Protein AF-A0A5J4NIY8-F1 (afdb_monomer)

Nearest PDB structures (foldseek):
  8v06-assembly1_B  TM=9.429E-01  e=5.588E-31  Mus musculus
  8v06-assembly1_A  TM=9.245E-01  e=1.988E-31  Mus musculus
  8q1x-assembly1_A  TM=9.344E-01  e=2.003E-30  Homo sapiens
  8v06-assembly2_C  TM=9.277E-01  e=9.657E-31  Mus musculus
  8q1k-assembly1_B  TM=9.007E-01  e=4.657E-31  Homo sapiens

Secondary structure (DSSP, 8-state):
-HHHHHHTHHHHHHHHHHHHHHTTS--EEEEESS----HHHHHHHHTT-EEEEE-HHHHHSS------EEEETTTEEEEES--SSGGGGTSSB--EEEE-S-HHHHHHHHHHHHHHHHHTT---SS---GGG--S-SSSS-EEEEETTEEEEE--EES-GGG--TTPEEHHHHHHHHHHH-SSEEEEEESB--SEE--SSTTSPPEE--HHHHHHHHHHHTT--EEEEEEE-STT--TTHHHHHHHHHTTTTSTT-EEEEEEE-----SHHHHHSTT-SSB---EEEESS-EEE-S--B-

Foldseek 3Di:
DVLLCVQLVVLVVVLVVLLQCLLPDEAEEQAKADDDDDPSVVSSVVSNYHYQYAHCCVAPVDDIDLFDKDADPLAKMKGWQQDNHSSSVRFAAIDIDIGGRHNVVRQLVVLLVVLSNVCSVNQDPPADPPSSADQDEPVRFDFDQDVNRGDTDGDADDDPSSHHHNHHHPLCVLLVQLVPFQAEKEWEAAAEDQWDDDPDPVDDIGGHCSNVVSQLCSFAVRLYEYEYEYEDDPPHDPCRVVSLVVSQVCAPRPNGHYYYDYDWQDDDDPSSVPDPPGRIHHWTWMDGPPDIDGDSDDHD

Structure (mmCIF, N/CA/C/O backbone):
data_AF-A0A5J4NIY8-F1
#
_entry.id   AF-A0A5J4NIY8-F1
#
loop_
_atom_site.group_PDB
_atom_site.id
_atom_site.type_symbol
_atom_site.labe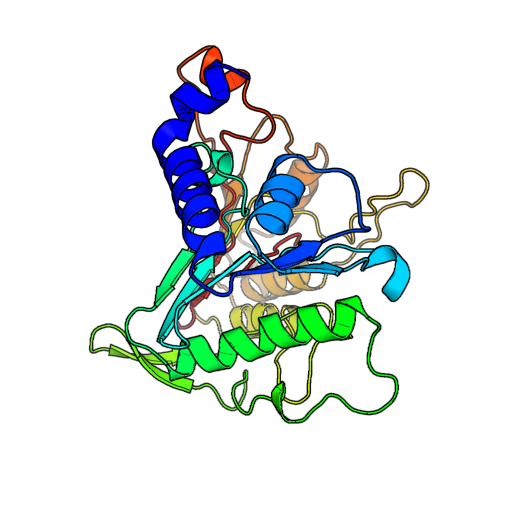l_atom_id
_atom_site.label_alt_id
_atom_site.label_comp_id
_atom_site.label_asym_id
_atom_site.label_entity_id
_atom_site.label_seq_id
_atom_site.pdbx_PDB_ins_code
_atom_site.Cartn_x
_atom_site.Cartn_y
_atom_site.Cartn_z
_atom_site.occupancy
_atom_site.B_iso_or_equiv
_atom_site.auth_seq_id
_atom_site.auth_comp_id
_atom_site.auth_asym_id
_atom_site.auth_atom_id
_atom_site.pdbx_PDB_model_num
ATOM 1 N N . THR A 1 1 ? 26.605 -11.470 -0.994 1.00 56.19 1 THR A N 1
ATOM 2 C CA . THR A 1 1 ? 26.647 -11.903 -2.410 1.00 56.19 1 THR A CA 1
ATOM 3 C C . THR A 1 1 ? 26.459 -13.401 -2.603 1.00 56.19 1 THR A C 1
ATOM 5 O O . THR A 1 1 ? 25.540 -13.716 -3.336 1.00 56.19 1 THR A O 1
ATOM 8 N N . SER A 1 2 ? 27.196 -14.341 -1.978 1.00 58.12 2 SER A N 1
ATOM 9 C CA . SER A 1 2 ? 26.855 -15.784 -2.134 1.00 58.12 2 SER A CA 1
ATOM 10 C C . SER A 1 2 ? 25.752 -16.279 -1.180 1.00 58.12 2 SER A C 1
ATOM 12 O O . SER A 1 2 ? 24.901 -17.066 -1.581 1.00 58.12 2 SER A O 1
ATOM 14 N N . TYR A 1 3 ? 25.714 -15.777 0.059 1.00 58.38 3 TYR A N 1
ATOM 15 C CA . TYR A 1 3 ? 24.729 -16.203 1.064 1.00 58.38 3 TYR A CA 1
ATOM 16 C C . TYR A 1 3 ? 23.306 -15.710 0.787 1.00 58.38 3 TYR A C 1
ATOM 18 O O . TYR A 1 3 ? 22.357 -16.459 1.000 1.00 58.38 3 TYR A O 1
ATOM 26 N N . ASP A 1 4 ? 23.156 -14.484 0.271 1.00 59.16 4 ASP A N 1
ATOM 27 C CA . ASP A 1 4 ? 21.843 -13.931 -0.086 1.00 59.16 4 ASP A CA 1
ATOM 28 C C . ASP A 1 4 ? 21.156 -14.811 -1.142 1.00 59.16 4 ASP A C 1
ATOM 30 O O . ASP A 1 4 ? 19.978 -15.137 -1.006 1.00 59.16 4 ASP A O 1
ATOM 34 N N . ILE A 1 5 ? 21.923 -15.252 -2.150 1.00 60.34 5 ILE A N 1
ATOM 35 C CA . ILE A 1 5 ? 21.450 -16.114 -3.241 1.00 60.34 5 ILE A CA 1
ATOM 36 C C . ILE A 1 5 ? 21.006 -17.476 -2.701 1.00 60.34 5 ILE A C 1
ATOM 38 O O . ILE A 1 5 ? 19.944 -17.960 -3.078 1.00 60.34 5 ILE A O 1
ATOM 42 N N . LEU A 1 6 ? 21.789 -18.082 -1.803 1.00 65.56 6 LEU A N 1
ATOM 43 C CA . LEU A 1 6 ? 21.482 -19.410 -1.270 1.00 65.56 6 LEU A CA 1
ATOM 44 C C . LEU A 1 6 ? 20.240 -19.404 -0.363 1.00 65.56 6 LEU A C 1
ATOM 46 O O . LEU A 1 6 ? 19.463 -20.353 -0.384 1.00 65.56 6 LEU A O 1
ATOM 50 N N . LEU A 1 7 ? 20.034 -18.330 0.405 1.00 70.12 7 LEU A N 1
ATOM 51 C CA . LEU A 1 7 ? 18.881 -18.183 1.301 1.00 70.12 7 LEU A CA 1
ATOM 52 C C . LEU A 1 7 ? 17.609 -17.682 0.600 1.00 70.12 7 LEU A C 1
ATOM 54 O O . LEU A 1 7 ? 16.511 -17.873 1.111 1.00 70.12 7 LEU A O 1
ATOM 58 N N . SER A 1 8 ? 17.733 -17.083 -0.584 1.00 78.81 8 SER A N 1
ATOM 59 C CA . SER A 1 8 ? 16.595 -16.521 -1.325 1.00 78.81 8 SER A CA 1
ATOM 60 C C . SER A 1 8 ? 16.462 -17.110 -2.728 1.00 78.81 8 SER A C 1
ATOM 62 O O . SER A 1 8 ? 16.069 -16.414 -3.669 1.00 78.81 8 SER A O 1
ATOM 64 N N . LEU A 1 9 ? 16.807 -18.392 -2.874 1.00 84.12 9 LEU A N 1
ATOM 65 C CA . LEU A 1 9 ? 16.862 -19.069 -4.166 1.00 84.12 9 LEU A CA 1
ATOM 66 C C . LEU A 1 9 ? 15.534 -18.949 -4.923 1.00 84.12 9 LEU A C 1
ATOM 68 O O . LEU A 1 9 ? 15.540 -18.546 -6.081 1.00 84.12 9 LEU A O 1
ATOM 72 N N . GLN A 1 10 ? 14.399 -19.166 -4.248 1.00 86.44 10 GLN A N 1
ATOM 73 C CA . GLN A 1 10 ? 13.076 -19.057 -4.873 1.00 86.44 10 GLN A CA 1
ATOM 74 C C . GLN A 1 10 ? 12.789 -17.637 -5.376 1.00 86.44 10 GLN A C 1
ATOM 76 O O . GLN A 1 10 ? 12.238 -17.445 -6.458 1.00 86.44 10 GLN A O 1
ATOM 81 N N . GLY A 1 11 ? 13.187 -16.616 -4.612 1.00 87.31 11 GLY A N 1
ATOM 82 C CA . GLY A 1 11 ? 13.069 -15.233 -5.057 1.00 87.31 11 GLY A CA 1
ATOM 83 C C . GLY A 1 11 ? 13.930 -14.967 -6.293 1.00 87.31 11 GLY A C 1
ATOM 84 O O . GLY A 1 11 ? 13.483 -14.310 -7.236 1.00 87.31 11 GLY A O 1
ATOM 85 N N . LYS A 1 12 ? 15.169 -15.474 -6.307 1.00 88.75 12 LYS A N 1
ATOM 86 C CA . LYS A 1 12 ? 16.090 -15.276 -7.431 1.00 88.75 12 LYS A CA 1
ATOM 87 C C . LYS A 1 12 ? 15.636 -16.033 -8.680 1.00 88.75 12 LYS A C 1
ATOM 89 O O . LYS A 1 12 ? 15.784 -15.516 -9.784 1.00 88.75 12 LYS A O 1
ATOM 94 N N . GLU A 1 13 ? 15.026 -17.204 -8.520 1.00 91.31 13 GLU A N 1
ATOM 95 C CA . GLU A 1 13 ? 14.375 -17.953 -9.599 1.00 91.31 13 GLU A CA 1
ATOM 96 C C . GLU A 1 13 ? 13.236 -17.154 -10.241 1.00 91.31 13 GLU A C 1
ATOM 98 O O . GLU A 1 13 ? 13.137 -17.123 -11.469 1.00 91.31 13 GLU A O 1
ATOM 103 N N . ILE A 1 14 ? 12.426 -16.445 -9.445 1.00 89.88 14 ILE A N 1
ATOM 104 C CA . ILE A 1 14 ? 11.383 -15.546 -9.968 1.00 89.88 14 ILE A CA 1
ATOM 105 C C . ILE A 1 14 ? 12.009 -14.437 -10.821 1.00 89.88 14 ILE A C 1
ATOM 107 O O . ILE A 1 14 ? 11.549 -14.197 -11.938 1.00 89.88 14 ILE A O 1
ATOM 111 N N . PHE A 1 15 ? 13.078 -13.796 -10.337 1.00 92.12 15 PHE A N 1
ATOM 112 C CA . PHE A 1 15 ? 13.800 -12.779 -11.108 1.00 92.12 15 PHE A CA 1
ATOM 113 C C . PHE A 1 15 ? 14.350 -13.342 -12.427 1.00 92.12 15 PHE A C 1
ATOM 115 O O . PHE A 1 15 ? 14.087 -12.778 -13.485 1.00 92.12 15 PHE A O 1
ATOM 122 N N . ASN A 1 16 ? 15.054 -14.477 -12.386 1.00 93.19 16 ASN A N 1
ATOM 123 C CA . ASN A 1 16 ? 15.632 -15.100 -13.580 1.00 93.19 16 ASN A CA 1
ATOM 124 C C . ASN A 1 16 ? 14.551 -15.512 -14.592 1.00 93.19 16 ASN A C 1
ATOM 126 O O . ASN A 1 16 ? 14.727 -15.351 -15.798 1.00 93.19 16 ASN A O 1
ATOM 130 N N . THR A 1 17 ? 13.412 -16.013 -14.108 1.00 93.44 17 THR A N 1
ATOM 131 C CA . THR A 1 17 ? 12.265 -16.354 -14.957 1.00 93.44 17 THR A CA 1
ATOM 132 C C . THR A 1 17 ? 11.719 -15.112 -15.655 1.00 93.44 17 THR A C 1
ATOM 134 O O . THR A 1 17 ? 11.491 -15.138 -16.862 1.00 93.44 17 THR A O 1
ATOM 137 N N . LEU A 1 18 ? 11.549 -14.008 -14.923 1.00 92.81 18 LEU A N 1
ATOM 138 C CA . LEU A 1 18 ? 11.064 -12.749 -15.485 1.00 92.81 18 LEU A CA 1
ATOM 139 C C . LEU A 1 18 ? 12.058 -12.139 -16.488 1.00 92.81 18 LEU A C 1
ATOM 141 O O . LEU A 1 18 ? 11.640 -11.633 -17.530 1.00 92.81 18 LEU A O 1
ATOM 145 N N . LEU A 1 19 ? 13.359 -12.235 -16.208 1.00 95.75 19 LEU A N 1
ATOM 146 C CA . LEU A 1 19 ? 14.421 -11.800 -17.112 1.00 95.75 19 LEU A CA 1
ATOM 147 C C . LEU A 1 19 ? 14.345 -12.551 -18.447 1.00 95.75 19 LEU A C 1
ATOM 149 O O . LEU A 1 19 ? 14.207 -11.922 -19.490 1.00 95.75 19 LEU A O 1
ATOM 153 N N . ASN A 1 20 ? 14.306 -13.885 -18.407 1.00 95.56 20 ASN A N 1
ATOM 154 C CA . ASN A 1 20 ? 14.200 -14.720 -19.610 1.00 95.56 20 ASN A CA 1
ATOM 155 C C . ASN A 1 20 ? 12.892 -14.493 -20.388 1.00 95.56 20 ASN A C 1
ATOM 157 O O . ASN A 1 20 ? 12.840 -14.669 -21.605 1.00 95.56 20 ASN A O 1
ATOM 161 N N . LEU A 1 21 ? 11.804 -14.152 -19.692 1.00 93.88 21 LEU A N 1
ATOM 162 C CA . LEU A 1 21 ? 10.522 -13.851 -20.326 1.00 93.88 21 LEU A CA 1
ATOM 163 C C . LEU A 1 21 ? 10.506 -12.474 -20.991 1.00 93.88 21 LEU A C 1
ATOM 165 O O . LEU A 1 21 ? 9.796 -12.310 -21.980 1.00 93.88 21 LEU A O 1
ATOM 169 N N . SER A 1 22 ? 11.291 -11.511 -20.506 1.00 95.50 22 SER A N 1
ATOM 170 C CA . SER A 1 22 ? 11.333 -10.149 -21.063 1.00 95.50 22 SER A CA 1
ATOM 171 C C . SER A 1 22 ? 11.720 -10.117 -22.546 1.00 95.50 22 SER A C 1
ATOM 173 O O . SER A 1 22 ? 11.263 -9.236 -23.266 1.00 95.50 22 SER A O 1
ATOM 175 N N . GLU A 1 23 ? 12.454 -11.127 -23.024 1.00 94.62 23 GLU A N 1
ATOM 176 C CA . GLU A 1 23 ? 12.809 -11.290 -24.444 1.00 94.62 23 GLU A CA 1
ATOM 177 C C . GLU A 1 23 ? 11.613 -11.672 -25.332 1.00 94.62 23 GLU A C 1
ATOM 179 O O . GLU A 1 23 ? 11.654 -11.527 -26.553 1.00 94.62 23 GLU A O 1
ATOM 184 N N . LYS A 1 24 ? 10.550 -12.215 -24.729 1.00 95.62 24 LYS A N 1
ATOM 185 C CA . LYS A 1 24 ? 9.420 -12.852 -25.424 1.00 95.62 24 LYS A CA 1
ATOM 186 C C . LYS A 1 24 ? 8.101 -12.129 -25.200 1.00 95.62 24 LYS A C 1
ATOM 188 O O . LYS A 1 24 ? 7.196 -12.248 -26.022 1.00 95.62 24 LYS A O 1
ATOM 193 N N . ILE A 1 25 ? 7.969 -11.424 -24.080 1.00 95.69 25 ILE A N 1
ATOM 194 C CA . ILE A 1 25 ? 6.747 -10.731 -23.681 1.00 95.69 25 ILE A CA 1
ATOM 195 C C . ILE A 1 25 ? 7.049 -9.303 -23.244 1.00 95.69 25 ILE A C 1
ATOM 197 O O . ILE A 1 25 ? 8.143 -8.979 -22.789 1.00 95.69 25 ILE A O 1
ATOM 201 N N . GLN A 1 26 ? 6.043 -8.436 -23.336 1.00 95.81 26 GLN A N 1
ATOM 202 C CA . GLN A 1 26 ? 6.186 -7.065 -22.875 1.00 95.81 26 GLN A CA 1
ATOM 203 C C . GLN A 1 26 ? 6.173 -7.008 -21.343 1.00 95.81 26 GLN A C 1
ATOM 205 O O . GLN A 1 26 ? 5.128 -7.163 -20.711 1.00 95.81 26 GLN A O 1
ATOM 210 N N . VAL A 1 27 ? 7.324 -6.694 -20.754 1.00 97.06 27 VAL A N 1
ATOM 211 C CA . VAL A 1 27 ? 7.459 -6.413 -19.321 1.00 97.06 27 VAL A CA 1
ATOM 212 C C . VAL A 1 27 ? 7.588 -4.907 -19.118 1.00 97.06 27 VAL A C 1
ATOM 214 O O . VAL A 1 27 ? 8.464 -4.266 -19.694 1.00 97.06 27 VAL A O 1
ATOM 217 N N . ASN A 1 28 ? 6.708 -4.328 -18.299 1.00 97.12 28 ASN A N 1
ATOM 218 C CA . ASN A 1 28 ? 6.754 -2.914 -17.933 1.00 97.12 28 ASN A CA 1
ATOM 219 C C . ASN A 1 28 ? 6.960 -2.784 -16.418 1.00 97.12 28 ASN A C 1
ATOM 221 O O . ASN A 1 28 ? 6.276 -3.454 -15.646 1.00 97.12 28 ASN A O 1
ATOM 225 N N . ILE A 1 29 ? 7.885 -1.924 -15.997 1.00 97.00 29 ILE A N 1
ATOM 226 C CA . ILE A 1 29 ? 8.297 -1.764 -14.600 1.00 97.00 29 ILE A CA 1
ATOM 227 C C . ILE A 1 29 ? 8.211 -0.287 -14.223 1.00 97.00 29 ILE A C 1
ATOM 229 O O . ILE A 1 29 ? 8.896 0.550 -14.803 1.00 97.00 29 ILE A O 1
ATOM 233 N N . ALA A 1 30 ? 7.407 0.039 -13.214 1.00 96.62 30 ALA A N 1
ATOM 234 C CA . ALA A 1 30 ? 7.413 1.350 -12.573 1.00 96.62 30 ALA A CA 1
ATOM 235 C C . ALA A 1 30 ? 8.398 1.352 -11.393 1.00 96.62 30 ALA A C 1
ATOM 237 O O . ALA A 1 30 ? 8.173 0.664 -10.396 1.00 96.62 30 ALA A O 1
ATOM 238 N N . GLN A 1 31 ? 9.470 2.137 -11.494 1.00 95.94 31 GLN A N 1
ATOM 239 C CA . GLN A 1 31 ? 10.541 2.209 -10.502 1.00 95.94 31 GLN A CA 1
ATOM 240 C C . GLN A 1 31 ? 10.537 3.566 -9.793 1.00 95.94 31 GLN A C 1
ATOM 242 O O . GLN A 1 31 ? 10.529 4.621 -10.423 1.00 95.94 31 GLN A O 1
ATOM 247 N N . SER A 1 32 ? 10.575 3.545 -8.459 1.00 94.06 32 SER A N 1
ATOM 248 C CA . SER A 1 32 ? 10.696 4.769 -7.664 1.00 94.06 32 SER A CA 1
ATOM 249 C C . SER A 1 32 ? 12.106 5.353 -7.746 1.00 94.06 32 SER A C 1
ATOM 251 O O . SER A 1 32 ? 13.086 4.621 -7.581 1.00 94.06 32 SER A O 1
ATOM 253 N N . GLY A 1 33 ? 12.190 6.679 -7.846 1.00 92.88 33 GLY A N 1
ATOM 254 C CA . GLY A 1 33 ? 13.435 7.445 -7.809 1.00 92.88 33 GLY A CA 1
ATOM 255 C C . GLY A 1 33 ? 13.919 7.888 -9.188 1.00 92.88 33 GLY A C 1
ATOM 256 O O . GLY A 1 33 ? 13.331 7.552 -10.217 1.00 92.88 33 GLY A O 1
ATOM 257 N N . SER A 1 34 ? 14.997 8.668 -9.189 1.00 93.06 34 SER A N 1
ATOM 258 C CA . SER A 1 34 ? 15.701 9.052 -10.408 1.00 93.06 34 SER A CA 1
ATOM 259 C C . SER A 1 34 ? 16.370 7.842 -11.060 1.00 93.06 34 SER A C 1
ATOM 261 O O . SER A 1 34 ? 16.732 6.870 -10.390 1.00 93.06 34 SER A O 1
ATOM 263 N N . LYS A 1 35 ? 16.546 7.914 -12.385 1.00 93.44 35 LYS A N 1
ATOM 264 C CA . LYS A 1 35 ? 17.310 6.912 -13.130 1.00 93.44 35 LYS A CA 1
ATOM 265 C C . LYS A 1 35 ? 18.725 6.822 -12.559 1.00 93.44 35 LYS A C 1
ATOM 267 O O . LYS A 1 35 ? 19.408 7.837 -12.439 1.00 93.44 35 LYS A O 1
ATOM 272 N N . LYS A 1 36 ? 19.147 5.603 -12.245 1.00 93.44 36 LYS A N 1
ATOM 273 C CA . LYS A 1 36 ? 20.479 5.268 -11.739 1.00 93.44 36 LYS A CA 1
ATOM 274 C C . LYS A 1 36 ? 20.917 3.921 -12.304 1.00 93.44 36 LYS A C 1
ATOM 276 O O . LYS A 1 36 ? 20.065 3.152 -12.741 1.00 93.44 36 LYS A O 1
ATOM 281 N N . GLU A 1 37 ? 22.218 3.662 -12.263 1.00 92.69 37 GLU A N 1
ATOM 282 C CA . GLU A 1 37 ? 22.775 2.347 -12.582 1.00 92.69 37 GLU A CA 1
ATOM 283 C C . GLU A 1 37 ? 22.243 1.308 -11.591 1.00 92.69 37 GLU A C 1
ATOM 285 O O . GLU A 1 37 ? 22.271 1.510 -10.370 1.00 92.69 37 GLU A O 1
ATOM 290 N N . ASP A 1 38 ? 21.719 0.215 -12.130 1.00 94.06 38 ASP A N 1
ATOM 291 C CA . ASP A 1 38 ? 21.184 -0.905 -11.371 1.00 94.06 38 ASP A CA 1
ATOM 292 C C . ASP A 1 38 ? 21.343 -2.158 -12.238 1.00 94.06 38 ASP A C 1
ATOM 294 O O . ASP A 1 38 ? 20.564 -2.345 -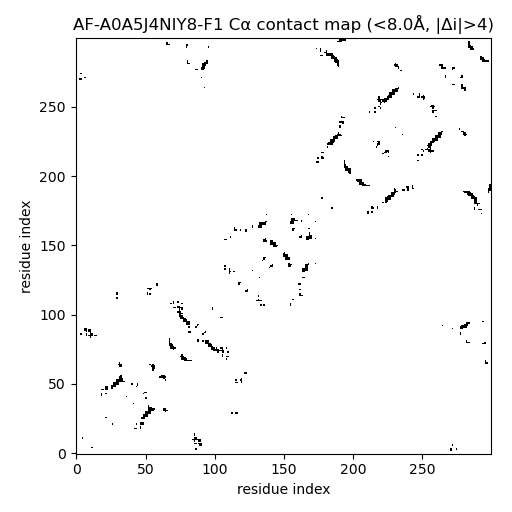13.173 1.00 94.06 38 ASP A O 1
ATOM 298 N N . PRO A 1 39 ? 22.330 -3.028 -11.953 1.00 93.94 39 PRO A N 1
ATOM 299 C CA . PRO A 1 39 ? 22.646 -4.156 -12.823 1.00 93.94 39 PRO A CA 1
ATOM 300 C C . PRO A 1 39 ? 21.464 -5.092 -13.105 1.00 93.94 39 PRO A C 1
ATOM 302 O O . PRO A 1 39 ? 21.418 -5.711 -14.166 1.00 93.94 39 PRO A O 1
ATOM 305 N N . GLU A 1 40 ? 20.512 -5.219 -12.173 1.00 93.62 40 GLU A N 1
ATOM 306 C CA . GLU A 1 40 ? 19.342 -6.079 -12.361 1.00 93.62 40 GLU A CA 1
ATOM 307 C C . GLU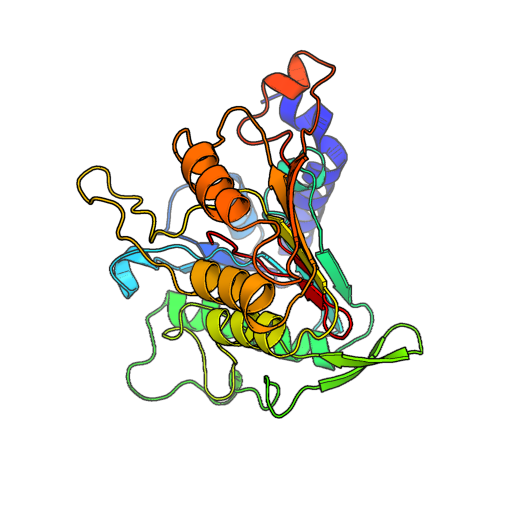 A 1 40 ? 18.315 -5.409 -13.284 1.00 93.62 40 GLU A C 1
ATOM 309 O O . GLU A 1 40 ? 17.812 -6.059 -14.201 1.00 93.62 40 GLU A O 1
ATOM 314 N N . LEU A 1 41 ? 18.041 -4.111 -13.113 1.00 95.12 41 LEU A N 1
ATOM 315 C CA . LEU A 1 41 ? 17.171 -3.372 -14.038 1.00 95.12 41 LEU A CA 1
ATOM 316 C C . LEU A 1 41 ? 17.818 -3.165 -15.411 1.00 95.12 41 LEU A C 1
ATOM 318 O O . LEU A 1 41 ? 17.120 -3.236 -16.419 1.00 95.12 41 LEU A O 1
ATOM 322 N N . ASP A 1 42 ? 19.130 -2.952 -15.471 1.00 96.19 42 ASP A N 1
ATOM 323 C CA . ASP A 1 42 ? 19.879 -2.813 -16.720 1.00 96.19 42 ASP A CA 1
ATOM 324 C C . ASP A 1 42 ? 19.832 -4.120 -17.526 1.00 96.19 42 ASP A C 1
ATOM 326 O O . ASP A 1 42 ? 19.581 -4.087 -18.732 1.00 96.19 42 ASP A O 1
ATOM 330 N N . ALA A 1 43 ? 19.957 -5.278 -16.864 1.00 96.31 43 ALA A N 1
ATOM 331 C CA . ALA A 1 43 ? 19.756 -6.584 -17.495 1.00 96.31 43 ALA A CA 1
ATOM 332 C C . ALA A 1 43 ? 18.318 -6.765 -18.011 1.00 96.31 43 ALA A C 1
ATOM 334 O O . ALA A 1 43 ? 18.118 -7.225 -19.133 1.00 96.31 43 ALA A O 1
ATOM 335 N N . MET A 1 44 ? 17.312 -6.357 -17.230 1.00 96.62 44 MET A N 1
ATOM 336 C CA . MET A 1 44 ? 15.906 -6.393 -17.653 1.00 96.62 44 MET A CA 1
ATOM 337 C C . MET A 1 44 ? 15.656 -5.515 -18.887 1.00 96.62 44 MET A C 1
ATOM 339 O O . MET A 1 44 ? 14.975 -5.942 -19.818 1.00 96.62 44 MET A O 1
ATOM 343 N N . ILE A 1 45 ? 16.220 -4.304 -18.921 1.00 96.75 45 ILE A N 1
ATOM 344 C CA . ILE A 1 45 ? 16.133 -3.393 -20.072 1.00 96.75 45 ILE A CA 1
ATOM 345 C C . ILE A 1 45 ? 16.817 -4.010 -21.293 1.00 96.75 45 ILE A C 1
ATOM 347 O O . ILE A 1 45 ? 16.242 -3.992 -22.381 1.00 96.75 45 ILE A O 1
ATOM 351 N N . ALA A 1 46 ? 18.010 -4.586 -21.120 1.00 97.25 46 ALA A N 1
ATOM 352 C CA . ALA A 1 46 ? 18.733 -5.270 -22.190 1.00 97.25 46 ALA A CA 1
ATOM 353 C C . ALA A 1 46 ? 17.942 -6.461 -22.758 1.00 97.25 46 ALA A C 1
ATOM 355 O O . ALA A 1 46 ? 17.974 -6.692 -23.964 1.00 97.25 46 ALA A O 1
ATOM 356 N N . ALA A 1 47 ? 17.181 -7.160 -21.912 1.00 97.25 47 ALA A N 1
ATOM 357 C CA . ALA A 1 47 ? 16.281 -8.238 -22.312 1.00 97.25 47 ALA A CA 1
ATOM 358 C C . ALA A 1 47 ? 14.959 -7.752 -22.943 1.00 97.25 47 ALA A C 1
ATOM 360 O O . ALA A 1 47 ? 14.179 -8.577 -23.395 1.00 97.25 47 ALA A O 1
ATOM 361 N N . GLY A 1 48 ? 14.685 -6.442 -22.995 1.00 97.19 48 GLY A N 1
ATOM 362 C CA . GLY A 1 48 ? 13.504 -5.868 -23.658 1.00 97.19 48 GLY A CA 1
ATOM 363 C C . GLY A 1 48 ? 12.441 -5.268 -22.730 1.00 97.19 48 GLY A C 1
ATOM 364 O O . GLY A 1 48 ? 11.434 -4.738 -23.213 1.00 97.19 48 GLY A O 1
ATOM 365 N N . ALA A 1 49 ? 12.644 -5.289 -21.409 1.00 97.25 49 ALA A N 1
ATOM 366 C CA . ALA A 1 49 ? 11.720 -4.662 -20.469 1.00 97.25 49 ALA A CA 1
ATOM 367 C C . ALA A 1 49 ? 11.740 -3.126 -20.578 1.00 97.25 49 ALA A C 1
ATOM 369 O O . ALA A 1 49 ? 12.767 -2.493 -20.829 1.00 97.25 49 ALA A O 1
ATOM 370 N N . ARG A 1 50 ? 10.593 -2.492 -20.321 1.00 97.06 50 ARG A N 1
ATOM 371 C CA . ARG A 1 50 ? 10.456 -1.030 -20.254 1.00 97.06 50 ARG A CA 1
ATOM 372 C C . ARG A 1 50 ? 10.409 -0.576 -18.806 1.00 97.06 50 ARG A C 1
ATOM 374 O O . ARG A 1 50 ? 9.526 -0.994 -18.063 1.00 97.06 50 ARG A O 1
ATOM 381 N N . VAL A 1 51 ? 11.311 0.324 -18.422 1.00 97.00 51 VAL A N 1
ATOM 382 C CA . VAL A 1 51 ? 11.366 0.881 -17.063 1.00 97.00 51 VAL A CA 1
ATOM 383 C C . VAL A 1 51 ? 10.940 2.349 -17.069 1.00 97.00 51 VAL A C 1
ATOM 385 O O . VAL A 1 51 ? 11.503 3.172 -17.791 1.00 97.00 51 VAL A O 1
ATOM 388 N N . TYR A 1 52 ? 9.960 2.680 -16.233 1.00 97.25 52 TYR A N 1
ATOM 389 C CA . TYR A 1 52 ? 9.449 4.025 -15.997 1.00 97.25 52 TYR A CA 1
ATOM 390 C C . TYR A 1 52 ? 9.960 4.526 -14.646 1.00 97.25 52 TYR A C 1
ATOM 392 O O . TYR A 1 52 ? 9.518 4.062 -13.595 1.00 97.25 52 TYR A O 1
ATOM 400 N N . TRP A 1 53 ? 10.904 5.463 -14.678 1.00 97.38 53 TRP A N 1
ATOM 401 C CA . TRP A 1 53 ? 11.515 6.045 -13.483 1.00 97.38 53 TRP A CA 1
ATOM 402 C C . TRP A 1 53 ? 10.678 7.214 -12.966 1.00 97.38 53 TRP A C 1
ATOM 404 O O . TRP A 1 53 ? 10.403 8.158 -13.704 1.00 97.38 53 TRP A O 1
ATOM 414 N N . ILE A 1 54 ? 10.260 7.153 -11.704 1.00 96.62 54 ILE A N 1
ATOM 415 C CA . ILE A 1 54 ? 9.327 8.114 -11.109 1.00 96.62 54 ILE A CA 1
ATOM 416 C C . ILE A 1 54 ? 10.033 8.832 -9.971 1.00 96.62 54 ILE A C 1
ATOM 418 O O . ILE A 1 54 ? 10.064 8.376 -8.822 1.00 96.62 54 ILE A O 1
ATOM 422 N N . ASP A 1 55 ? 10.594 9.987 -10.305 1.00 95.44 55 ASP A N 1
ATOM 423 C CA . ASP A 1 55 ? 11.267 10.856 -9.351 1.00 95.44 55 ASP A CA 1
ATOM 424 C C . ASP A 1 55 ? 10.247 11.737 -8.615 1.00 95.44 55 ASP A C 1
ATOM 426 O O . ASP A 1 55 ? 10.016 12.898 -8.950 1.00 95.44 55 ASP A O 1
ATOM 430 N N . VAL A 1 56 ? 9.595 11.154 -7.606 1.00 92.88 56 VAL A N 1
ATOM 431 C CA . VAL A 1 56 ? 8.589 11.848 -6.784 1.00 92.88 56 VAL A CA 1
ATOM 432 C C . VAL A 1 56 ? 9.188 13.070 -6.086 1.00 92.88 56 VAL A C 1
ATOM 434 O O . VAL A 1 56 ? 8.520 14.094 -5.972 1.00 92.88 56 VAL A O 1
ATOM 437 N N . ALA A 1 57 ? 10.455 13.003 -5.668 1.00 90.69 57 ALA A N 1
ATOM 438 C CA . ALA A 1 57 ? 11.135 14.131 -5.043 1.00 90.69 57 ALA A CA 1
ATOM 439 C C . ALA A 1 57 ? 11.300 15.304 -6.019 1.00 90.69 57 ALA A C 1
ATOM 441 O O . ALA A 1 57 ? 11.054 16.446 -5.640 1.00 90.69 57 ALA A O 1
ATOM 442 N N . LYS A 1 58 ? 11.631 15.040 -7.287 1.00 93.62 58 LYS A N 1
ATOM 443 C CA . LYS A 1 58 ? 11.650 16.071 -8.333 1.00 93.62 58 LYS A CA 1
ATOM 444 C C . LYS A 1 58 ? 10.255 16.609 -8.659 1.00 93.62 58 LYS A C 1
ATOM 446 O O . LYS A 1 58 ? 10.116 17.800 -8.912 1.00 93.62 58 LYS A O 1
ATOM 451 N N . LEU A 1 59 ? 9.236 15.748 -8.671 1.00 93.62 59 LEU A N 1
ATOM 452 C CA . LEU A 1 59 ? 7.871 16.119 -9.065 1.00 93.62 59 LEU A CA 1
ATOM 453 C C . LEU A 1 59 ? 7.110 16.885 -7.972 1.00 93.62 59 LEU A C 1
ATOM 455 O O . LEU A 1 59 ? 6.345 17.788 -8.289 1.00 93.62 59 LEU A O 1
ATOM 459 N N . LEU A 1 60 ? 7.305 16.522 -6.701 1.00 91.88 60 LEU A N 1
ATOM 460 C CA . LEU A 1 60 ? 6.508 16.997 -5.558 1.00 91.88 60 LEU A CA 1
ATOM 461 C C . LEU A 1 60 ? 7.363 17.545 -4.400 1.00 91.88 60 LEU A C 1
ATOM 463 O O . LEU A 1 60 ? 6.846 17.873 -3.333 1.00 91.88 60 LEU A O 1
ATOM 467 N N . GLY A 1 61 ? 8.684 17.623 -4.569 1.00 88.88 61 GLY A N 1
ATOM 468 C CA . GLY A 1 61 ? 9.631 18.130 -3.571 1.00 88.88 61 GLY A CA 1
ATOM 469 C C . GLY A 1 61 ? 10.073 17.114 -2.509 1.00 88.88 61 GLY A C 1
ATOM 470 O O . GLY A 1 61 ? 11.050 17.370 -1.806 1.00 88.88 61 GLY A O 1
ATOM 471 N N . GLN A 1 62 ? 9.376 15.981 -2.365 1.00 85.88 62 GLN A N 1
ATOM 472 C CA . GLN A 1 62 ? 9.733 14.869 -1.473 1.00 85.88 62 GLN A CA 1
ATOM 473 C C . GLN A 1 62 ? 8.906 13.610 -1.782 1.00 85.88 62 GLN A C 1
ATOM 475 O O . GLN A 1 62 ? 7.839 13.694 -2.383 1.00 85.88 62 GLN A O 1
ATOM 480 N N . GLY A 1 63 ? 9.350 12.457 -1.278 1.00 86.81 63 GLY A N 1
ATOM 481 C CA . GLY A 1 63 ? 8.585 11.208 -1.301 1.00 86.81 63 GLY A CA 1
ATOM 482 C C . GLY A 1 63 ? 9.147 10.154 -2.253 1.00 86.81 63 GLY A C 1
ATOM 483 O O . GLY A 1 63 ? 10.128 10.380 -2.957 1.00 86.81 63 GLY A O 1
ATOM 484 N N . ILE A 1 64 ? 8.520 8.978 -2.230 1.00 90.25 64 ILE A N 1
ATOM 485 C CA . ILE A 1 64 ? 8.858 7.808 -3.051 1.00 90.25 64 ILE A CA 1
ATOM 486 C C . ILE A 1 64 ? 7.580 7.044 -3.408 1.00 90.25 64 ILE A C 1
ATOM 488 O O . ILE A 1 64 ? 6.591 7.100 -2.674 1.00 90.25 64 ILE A O 1
ATOM 492 N N . ILE A 1 65 ? 7.606 6.271 -4.494 1.00 90.75 65 ILE A N 1
ATOM 493 C CA . ILE A 1 65 ? 6.558 5.287 -4.772 1.00 90.75 65 ILE A CA 1
ATOM 494 C C . ILE A 1 65 ? 6.789 4.072 -3.878 1.00 90.75 65 ILE A C 1
ATOM 496 O O . ILE A 1 65 ? 7.785 3.365 -4.005 1.00 90.75 65 ILE A O 1
ATOM 500 N N . HIS A 1 66 ? 5.831 3.791 -2.996 1.00 90.00 66 HIS A N 1
ATOM 501 C CA . HIS A 1 66 ? 5.867 2.602 -2.144 1.00 90.00 66 HIS A CA 1
ATOM 502 C C . HIS A 1 66 ? 4.910 1.499 -2.612 1.00 90.00 66 HIS A C 1
ATOM 504 O O . HIS A 1 66 ? 4.684 0.526 -1.891 1.00 90.00 66 HIS A O 1
ATOM 510 N N . SER A 1 67 ? 4.371 1.616 -3.827 1.00 91.56 67 SER A N 1
ATOM 511 C CA . SER A 1 67 ? 3.466 0.622 -4.390 1.00 91.56 67 SER A CA 1
ATOM 512 C C . SER A 1 67 ? 4.172 -0.662 -4.814 1.00 91.56 67 SER A C 1
ATOM 514 O O . SER A 1 67 ? 5.172 -0.606 -5.514 1.00 91.56 67 SER A O 1
ATOM 516 N N . LYS A 1 68 ? 3.610 -1.822 -4.460 1.00 93.75 68 LYS A N 1
ATOM 517 C CA . LYS A 1 68 ? 3.981 -3.136 -4.978 1.00 93.75 68 LYS A CA 1
ATOM 518 C C . LYS A 1 68 ? 2.736 -3.826 -5.498 1.00 93.75 68 LYS A C 1
ATOM 520 O O . LYS A 1 68 ? 1.761 -4.010 -4.765 1.00 93.75 68 LYS A O 1
ATOM 525 N N . LEU A 1 69 ? 2.727 -4.069 -6.795 1.00 94.62 69 LEU A N 1
ATOM 526 C CA . LEU A 1 69 ? 1.655 -4.749 -7.495 1.00 94.62 69 LEU A CA 1
ATOM 527 C C . LEU A 1 69 ? 2.241 -5.462 -8.709 1.00 94.62 69 LEU A C 1
ATOM 529 O O . LEU A 1 69 ? 3.224 -4.985 -9.269 1.00 94.62 69 LEU A O 1
ATOM 533 N N . TRP A 1 70 ? 1.636 -6.576 -9.095 1.00 95.44 70 TRP A N 1
ATOM 534 C CA . TRP A 1 70 ? 1.917 -7.258 -10.357 1.00 95.44 70 TRP A CA 1
ATOM 535 C C . TRP A 1 70 ? 0.614 -7.376 -11.114 1.00 95.44 70 TRP A C 1
ATOM 537 O O . TRP A 1 70 ? -0.434 -7.565 -10.494 1.00 95.44 70 TRP A O 1
ATOM 547 N N . ILE A 1 71 ? 0.683 -7.293 -12.433 1.00 97.62 71 ILE A N 1
ATOM 548 C CA . ILE A 1 71 ? -0.438 -7.571 -13.319 1.00 97.62 71 ILE A CA 1
ATOM 549 C C . ILE A 1 71 ? 0.095 -8.461 -14.437 1.00 97.62 71 ILE A C 1
ATOM 551 O O . ILE A 1 71 ? 1.172 -8.192 -14.964 1.00 97.62 71 ILE A O 1
ATOM 555 N N . ALA A 1 72 ? -0.653 -9.503 -14.783 1.00 97.19 72 ALA A N 1
ATOM 556 C CA . ALA A 1 72 ? -0.362 -10.356 -15.926 1.00 97.19 72 ALA A CA 1
ATOM 557 C C . ALA A 1 72 ? -1.618 -10.524 -16.787 1.00 97.19 72 ALA A C 1
ATOM 559 O O . ALA A 1 72 ? -2.711 -10.797 -16.269 1.00 97.19 72 ALA A O 1
ATOM 560 N N . ASP A 1 73 ? -1.440 -10.333 -18.095 1.00 96.12 73 ASP A N 1
ATOM 561 C CA . ASP A 1 73 ? -2.423 -10.571 -19.160 1.00 96.12 73 ASP A CA 1
ATOM 562 C C . ASP A 1 73 ? -3.797 -9.918 -18.938 1.00 96.12 73 ASP A C 1
ATOM 564 O O . ASP A 1 73 ? -4.826 -10.478 -19.318 1.00 96.12 73 ASP A O 1
ATOM 568 N N . SER A 1 74 ? -3.844 -8.775 -18.240 1.00 96.38 74 SER A N 1
ATOM 569 C CA . SER A 1 74 ? -5.094 -8.101 -17.849 1.00 96.38 74 SER A CA 1
ATOM 570 C C . SER A 1 74 ? -6.106 -9.031 -17.161 1.00 96.38 74 SER A C 1
ATOM 572 O O . SER A 1 74 ? -7.326 -8.861 -17.258 1.00 96.38 74 SER A O 1
ATOM 574 N N . LYS A 1 75 ? -5.602 -10.054 -16.462 1.00 97.31 75 LYS A N 1
ATOM 575 C CA . LYS A 1 75 ? -6.405 -11.164 -15.931 1.00 97.31 75 LYS A CA 1
ATOM 576 C C . LYS A 1 75 ? -5.990 -11.587 -14.531 1.00 97.31 75 LYS A C 1
ATOM 578 O O . LYS A 1 75 ? -6.843 -11.978 -13.731 1.00 97.31 75 LYS A O 1
ATOM 583 N N . HIS A 1 76 ? -4.703 -11.511 -14.229 1.00 97.94 76 HIS A N 1
ATOM 584 C CA . HIS A 1 76 ? -4.148 -11.850 -12.927 1.00 97.94 76 HIS A CA 1
ATOM 585 C C . HIS A 1 76 ? -3.530 -10.608 -12.309 1.00 97.94 76 HIS A C 1
ATOM 587 O O . HIS A 1 76 ? -2.938 -9.791 -13.013 1.00 97.94 76 HIS A O 1
ATOM 593 N N . ALA A 1 77 ? -3.655 -10.463 -10.996 1.00 97.56 77 ALA A N 1
ATOM 594 C CA . ALA A 1 77 ? -3.013 -9.368 -10.296 1.00 97.56 77 ALA A CA 1
ATOM 595 C C . ALA A 1 77 ? -2.589 -9.759 -8.885 1.00 97.56 77 ALA A C 1
ATOM 597 O O . ALA A 1 77 ? -3.272 -10.520 -8.208 1.00 97.56 77 ALA A O 1
ATOM 598 N N . TYR A 1 78 ? -1.488 -9.185 -8.420 1.00 95.75 78 TYR A N 1
ATOM 599 C CA . TYR A 1 78 ? -1.051 -9.252 -7.033 1.00 95.75 78 TYR A CA 1
ATOM 600 C C . TYR A 1 78 ? -1.007 -7.848 -6.441 1.00 95.75 78 TYR A C 1
ATOM 602 O O . TYR A 1 78 ? -0.561 -6.904 -7.094 1.00 95.75 78 TYR A O 1
ATOM 610 N N . LEU A 1 79 ? -1.422 -7.721 -5.184 1.00 94.69 79 LEU A N 1
ATOM 611 C CA . LEU A 1 79 ? -1.300 -6.502 -4.394 1.00 94.69 79 LEU A CA 1
ATOM 612 C C . LEU A 1 79 ? -0.819 -6.858 -2.990 1.00 94.69 79 LEU A C 1
ATOM 614 O O . LEU A 1 79 ? -1.465 -7.655 -2.313 1.00 94.69 79 LEU A O 1
ATOM 618 N N . GLY A 1 80 ? 0.265 -6.249 -2.516 1.00 92.75 80 GLY A N 1
ATOM 619 C CA . GLY A 1 80 ? 0.770 -6.563 -1.181 1.00 92.75 80 GLY A CA 1
ATOM 620 C C . GLY A 1 80 ? 1.905 -5.673 -0.702 1.00 92.75 80 GLY A C 1
ATOM 621 O O . GLY A 1 80 ? 2.186 -4.619 -1.278 1.00 92.75 80 GLY A O 1
ATOM 622 N N . SER A 1 81 ? 2.541 -6.110 0.382 1.00 91.25 81 SER A N 1
ATOM 623 C CA . SER A 1 81 ? 3.607 -5.379 1.067 1.00 91.25 81 SER A CA 1
ATOM 624 C C . SER A 1 81 ? 5.022 -5.753 0.615 1.00 91.25 81 SER A C 1
ATOM 626 O O . SER A 1 81 ? 5.923 -4.927 0.777 1.00 91.25 81 SER A O 1
ATOM 628 N N . ALA A 1 82 ? 5.193 -6.927 -0.007 1.00 89.88 82 ALA A N 1
ATOM 629 C CA . ALA A 1 82 ? 6.480 -7.415 -0.505 1.00 89.88 82 ALA A CA 1
ATOM 630 C C . ALA A 1 82 ? 7.099 -6.454 -1.520 1.00 89.88 82 ALA A C 1
ATOM 632 O O . ALA A 1 82 ? 6.480 -6.172 -2.546 1.00 89.88 82 ALA A O 1
ATOM 633 N N . ASN A 1 83 ? 8.309 -5.961 -1.235 1.00 88.81 83 ASN A N 1
ATOM 634 C CA . ASN A 1 83 ? 9.112 -5.228 -2.218 1.00 88.81 83 ASN A CA 1
ATOM 635 C C . ASN A 1 83 ? 9.419 -6.118 -3.432 1.00 88.81 83 ASN A C 1
ATOM 637 O O . ASN A 1 83 ? 9.504 -7.338 -3.298 1.00 88.81 83 ASN A O 1
ATOM 641 N N . MET A 1 84 ? 9.653 -5.503 -4.597 1.00 86.94 84 MET A N 1
ATOM 642 C CA . MET A 1 84 ? 10.146 -6.204 -5.796 1.00 86.94 84 MET A CA 1
ATOM 643 C C . MET A 1 84 ? 11.652 -6.484 -5.697 1.00 86.94 84 MET A C 1
ATOM 645 O O . MET A 1 84 ? 12.412 -6.229 -6.621 1.00 86.94 84 MET A O 1
ATOM 649 N N . ASP A 1 85 ? 12.073 -6.963 -4.532 1.00 85.94 85 ASP A N 1
ATOM 650 C CA . ASP A 1 85 ? 13.405 -7.468 -4.240 1.00 85.94 85 ASP A CA 1
ATOM 651 C C . ASP A 1 85 ? 13.225 -8.949 -3.938 1.00 85.94 85 ASP A C 1
ATOM 653 O O . ASP A 1 85 ? 12.435 -9.317 -3.063 1.00 85.94 85 ASP A O 1
ATOM 657 N N . TRP A 1 86 ? 13.945 -9.803 -4.657 1.00 82.75 86 TRP A N 1
ATOM 658 C CA . TRP A 1 86 ? 13.845 -11.247 -4.497 1.00 82.75 86 TRP A CA 1
ATOM 659 C C . TRP A 1 86 ? 14.132 -11.710 -3.058 1.00 82.75 86 TRP A C 1
ATOM 661 O O . TRP A 1 86 ? 13.561 -12.708 -2.626 1.00 82.75 86 TRP A O 1
ATOM 671 N N . ARG A 1 87 ? 14.910 -10.950 -2.273 1.00 83.50 87 ARG A N 1
ATOM 672 C CA . ARG A 1 87 ? 15.116 -11.196 -0.830 1.00 83.50 87 ARG A CA 1
ATOM 673 C C . ARG A 1 87 ? 13.842 -10.998 -0.013 1.00 83.50 87 ARG A C 1
ATOM 675 O O . ARG A 1 87 ? 13.601 -11.717 0.951 1.00 83.50 87 ARG A O 1
ATOM 682 N N . SER A 1 88 ? 12.997 -10.038 -0.391 1.00 81.44 88 SER A N 1
ATOM 683 C CA . SER A 1 88 ? 11.743 -9.756 0.325 1.00 81.44 88 SER A CA 1
ATOM 684 C C . SER A 1 88 ? 10.727 -10.893 0.202 1.00 81.44 88 SER A C 1
ATOM 686 O O . SER A 1 88 ? 9.847 -11.012 1.048 1.00 81.44 88 SER A O 1
ATOM 688 N N . LEU A 1 89 ? 10.849 -11.741 -0.823 1.00 80.38 89 LEU A N 1
ATOM 689 C CA . LEU A 1 89 ? 9.938 -12.865 -1.052 1.00 80.38 89 LEU A CA 1
ATOM 690 C C . LEU A 1 89 ? 10.208 -14.059 -0.126 1.00 80.38 89 LEU A C 1
ATOM 692 O O . LEU A 1 89 ? 9.310 -14.872 0.084 1.00 80.38 89 LEU A O 1
ATOM 696 N N . THR A 1 90 ? 11.413 -14.163 0.435 1.00 83.69 90 THR A N 1
ATOM 697 C CA . THR A 1 90 ? 11.845 -15.315 1.246 1.00 83.69 90 THR A CA 1
ATOM 698 C C . THR A 1 90 ? 12.252 -14.929 2.666 1.00 83.69 90 THR A C 1
ATOM 700 O O . THR A 1 90 ? 12.021 -15.692 3.603 1.00 83.69 90 THR A O 1
ATOM 703 N N . GLU A 1 91 ? 12.815 -13.735 2.861 1.00 89.12 91 GLU A N 1
ATOM 704 C CA . GLU A 1 91 ? 13.462 -13.340 4.120 1.00 89.12 91 GLU A CA 1
ATOM 705 C C . GLU A 1 91 ? 12.693 -12.292 4.927 1.00 89.12 91 GLU A C 1
ATOM 707 O O . GLU A 1 91 ? 13.087 -11.927 6.043 1.00 89.12 91 GLU A O 1
ATOM 712 N N . VAL A 1 92 ? 11.572 -11.813 4.392 1.00 91.81 92 VAL A N 1
ATOM 713 C CA . VAL A 1 92 ? 10.707 -10.826 5.035 1.00 91.81 92 VAL A CA 1
ATOM 714 C C . VAL A 1 92 ? 9.327 -11.434 5.239 1.00 91.81 92 VAL A C 1
ATOM 716 O O . VAL A 1 92 ? 8.774 -12.097 4.364 1.00 91.81 92 VAL A O 1
ATOM 719 N N . LYS A 1 93 ? 8.742 -11.213 6.419 1.00 93.19 93 LYS A N 1
ATOM 720 C CA . LYS A 1 93 ? 7.341 -11.563 6.637 1.00 93.19 93 LYS A CA 1
ATOM 721 C C . LYS A 1 93 ? 6.495 -10.493 5.953 1.00 93.19 93 LYS A C 1
ATOM 723 O O . LYS A 1 93 ? 6.510 -9.342 6.383 1.00 93.19 93 LYS A O 1
ATOM 728 N N . GLU A 1 94 ? 5.790 -10.905 4.908 1.00 92.00 94 GLU A N 1
ATOM 729 C CA . GLU A 1 94 ? 4.952 -10.053 4.065 1.00 92.00 94 GLU A CA 1
ATOM 730 C C . GLU A 1 94 ? 3.497 -10.556 4.024 1.00 92.00 94 GLU A C 1
ATOM 732 O O . GLU A 1 94 ? 3.170 -11.651 4.495 1.00 92.00 94 GLU A O 1
ATOM 737 N N . LEU A 1 95 ? 2.604 -9.742 3.458 1.00 92.62 95 LEU A N 1
ATOM 738 C CA . LEU A 1 95 ? 1.219 -10.099 3.159 1.00 92.62 95 LEU A CA 1
ATOM 739 C C . LEU A 1 95 ? 0.828 -9.536 1.790 1.00 92.62 95 LEU A C 1
ATOM 741 O O . LEU A 1 95 ? 1.142 -8.391 1.464 1.00 92.62 95 LEU A O 1
ATOM 745 N N . GLY A 1 96 ? 0.064 -10.305 1.023 1.00 92.75 96 GLY A N 1
ATOM 746 C CA . GLY A 1 96 ? -0.567 -9.818 -0.194 1.00 92.75 96 GLY A CA 1
ATOM 747 C C . GLY A 1 96 ? -1.762 -10.666 -0.601 1.00 92.75 96 GLY A C 1
ATOM 748 O O . GLY A 1 96 ? -2.023 -11.718 -0.019 1.00 92.75 96 GLY A O 1
ATOM 749 N N . VAL A 1 97 ? -2.490 -10.180 -1.599 1.00 94.44 97 VAL A N 1
ATOM 750 C CA . VAL A 1 97 ? -3.621 -10.866 -2.220 1.00 94.44 97 VAL A CA 1
ATOM 751 C C . VAL A 1 97 ? -3.275 -11.142 -3.670 1.00 94.44 97 VAL A C 1
ATOM 753 O O . VAL A 1 97 ? -2.883 -10.229 -4.399 1.00 94.44 97 VAL A O 1
ATOM 756 N N . LEU A 1 98 ? -3.438 -12.398 -4.074 1.00 95.81 98 LEU A N 1
ATOM 757 C CA . LEU A 1 98 ? -3.371 -12.827 -5.461 1.00 95.81 98 LEU A CA 1
ATOM 758 C C . LEU A 1 98 ? -4.795 -12.979 -5.999 1.00 95.81 98 LEU A C 1
ATOM 760 O O . LEU A 1 98 ? -5.588 -13.760 -5.479 1.00 95.81 98 LEU A O 1
ATOM 764 N N . TYR A 1 99 ? -5.095 -12.245 -7.059 1.00 96.31 99 TYR A N 1
ATOM 765 C CA . TYR A 1 99 ? -6.325 -12.343 -7.825 1.00 96.31 99 TYR A CA 1
ATOM 766 C C . TYR A 1 99 ? -6.032 -13.119 -9.101 1.00 96.31 99 TYR A C 1
ATOM 768 O O . TYR A 1 99 ? -5.207 -12.703 -9.917 1.00 96.31 99 TYR A O 1
ATOM 776 N N . THR A 1 100 ? -6.706 -14.250 -9.282 1.00 96.69 100 THR A N 1
ATOM 777 C CA . THR A 1 100 ? -6.579 -15.080 -10.479 1.00 96.69 100 THR A CA 1
ATOM 778 C C . THR A 1 100 ? -7.863 -15.027 -11.291 1.00 96.69 100 THR A C 1
ATOM 780 O O . THR A 1 100 ? -8.956 -15.029 -10.731 1.00 96.69 100 THR A O 1
ATOM 783 N N . ASN A 1 101 ? -7.736 -14.964 -12.621 1.00 96.00 101 ASN A N 1
ATOM 784 C CA . ASN A 1 101 ? -8.886 -14.951 -13.529 1.00 96.00 101 ASN A CA 1
ATOM 785 C C . ASN A 1 101 ? -9.919 -13.849 -13.197 1.00 96.00 101 ASN A C 1
ATOM 787 O O . ASN A 1 101 ? -11.126 -14.082 -13.210 1.00 96.00 101 ASN A O 1
ATOM 791 N N . CYS A 1 102 ? -9.440 -12.648 -12.864 1.00 96.12 102 CYS A N 1
ATOM 792 C CA . CYS A 1 102 ? -10.266 -11.520 -12.446 1.00 96.12 102 CYS A CA 1
ATOM 793 C C . CYS A 1 102 ? -9.895 -10.250 -13.224 1.00 96.12 102 CYS A C 1
ATOM 795 O O . CYS A 1 102 ? -9.240 -9.343 -12.707 1.00 96.12 102 CYS A O 1
ATOM 797 N N . SER A 1 103 ? -10.347 -10.171 -14.477 1.00 96.69 103 SER A N 1
ATOM 798 C CA . SER A 1 103 ? -10.018 -9.053 -15.370 1.00 96.69 103 SER A CA 1
ATOM 799 C C . SER A 1 103 ? -10.521 -7.694 -14.884 1.00 96.69 103 SER A C 1
ATOM 801 O O . SER A 1 103 ? -9.887 -6.684 -15.157 1.00 96.69 103 SER A O 1
ATOM 803 N N . ILE A 1 104 ? -11.611 -7.644 -14.110 1.00 96.25 104 ILE A N 1
ATOM 804 C CA . ILE A 1 104 ? -12.105 -6.384 -13.523 1.00 96.25 104 ILE A CA 1
ATOM 805 C C . ILE A 1 104 ? -11.077 -5.805 -12.540 1.00 96.25 104 ILE A C 1
ATOM 807 O O . ILE A 1 104 ? -10.784 -4.612 -12.587 1.00 96.25 104 ILE A O 1
ATOM 811 N N . ILE A 1 105 ? -10.505 -6.650 -11.675 1.00 97.19 105 ILE A N 1
ATOM 812 C CA . ILE A 1 105 ? -9.471 -6.235 -10.721 1.00 97.19 105 ILE A CA 1
ATOM 813 C C . ILE A 1 105 ? -8.173 -5.895 -11.446 1.00 97.19 105 ILE A C 1
ATOM 815 O O . ILE A 1 105 ? -7.582 -4.852 -11.168 1.00 97.19 105 ILE A O 1
ATOM 819 N N . ALA A 1 106 ? -7.742 -6.759 -12.369 1.00 98.00 106 ALA A N 1
ATOM 820 C CA . ALA A 1 106 ? -6.521 -6.538 -13.129 1.00 98.00 106 ALA A CA 1
ATOM 821 C C . ALA A 1 106 ? -6.590 -5.211 -13.898 1.00 98.00 106 ALA A C 1
ATOM 823 O O . ALA A 1 106 ? -5.711 -4.374 -13.725 1.00 98.00 106 ALA A O 1
ATOM 824 N N . SER A 1 107 ? -7.686 -4.957 -14.618 1.00 97.62 107 SER A N 1
ATOM 825 C CA . SER A 1 107 ? -7.894 -3.713 -15.366 1.00 97.62 107 SER A CA 1
ATOM 826 C C . SER A 1 107 ? -7.909 -2.466 -14.475 1.00 97.62 107 SER A C 1
ATOM 828 O O . SER A 1 107 ? -7.375 -1.426 -14.855 1.00 97.62 107 SER A O 1
ATOM 830 N N . ASP A 1 108 ? -8.474 -2.530 -13.264 1.00 98.06 108 ASP A N 1
ATOM 831 C CA . ASP A 1 108 ? -8.450 -1.369 -12.365 1.00 98.06 108 ASP A CA 1
ATOM 832 C C . ASP A 1 108 ? -7.055 -1.105 -11.769 1.00 98.06 108 ASP A C 1
ATOM 834 O O . ASP A 1 108 ? -6.685 0.054 -11.565 1.00 98.06 108 ASP A O 1
ATOM 838 N N . LEU A 1 109 ? -6.255 -2.153 -11.535 1.00 97.62 109 LEU A N 1
ATOM 839 C CA . LEU A 1 109 ? -4.853 -2.023 -11.123 1.00 97.62 109 LEU A CA 1
ATOM 840 C C . LEU A 1 109 ? -3.945 -1.567 -12.273 1.00 97.62 109 LEU A C 1
ATOM 842 O O . LEU A 1 109 ? -3.006 -0.810 -12.028 1.00 97.62 109 LEU A O 1
ATOM 846 N N . GLU A 1 110 ? -4.239 -1.944 -13.519 1.00 98.00 110 GLU A N 1
ATOM 847 C CA . GLU A 1 110 ? -3.538 -1.434 -14.707 1.00 98.00 110 GLU A CA 1
ATOM 848 C C . GLU A 1 110 ? -3.623 0.078 -14.797 1.00 98.00 110 GLU A C 1
ATOM 850 O O . GLU A 1 110 ? -2.625 0.718 -15.102 1.00 98.00 110 GLU A O 1
ATOM 855 N N . LYS A 1 111 ? -4.760 0.676 -14.432 1.00 98.06 111 LYS A N 1
ATOM 856 C CA . LYS A 1 111 ? -4.899 2.139 -14.379 1.00 98.06 111 LYS A CA 1
ATOM 857 C C . LYS A 1 111 ? -3.939 2.781 -13.383 1.00 98.06 111 LYS A C 1
ATOM 859 O O . LYS A 1 111 ? -3.418 3.863 -13.647 1.00 98.06 111 LYS A O 1
ATOM 864 N N . VAL A 1 112 ? -3.675 2.121 -12.251 1.00 96.69 112 VAL A N 1
ATOM 865 C CA . VAL A 1 112 ? -2.682 2.588 -11.268 1.00 96.69 112 VAL A CA 1
ATOM 866 C C . VAL A 1 112 ? -1.273 2.502 -11.857 1.00 96.69 112 VAL A C 1
ATOM 868 O O . VAL A 1 112 ? -0.504 3.453 -11.747 1.00 96.69 112 VAL A O 1
ATOM 871 N N . HIS A 1 113 ? -0.934 1.400 -12.526 1.00 97.25 113 HIS A N 1
ATOM 872 C CA . HIS A 1 113 ? 0.364 1.263 -13.192 1.00 97.25 113 HIS A CA 1
ATOM 873 C C . HIS A 1 113 ? 0.533 2.253 -14.361 1.00 97.25 113 HIS A C 1
ATOM 875 O O . HIS A 1 113 ? 1.588 2.852 -14.542 1.00 97.25 113 HIS A O 1
ATOM 881 N N . GLU A 1 114 ? -0.514 2.480 -15.143 1.00 97.38 114 GLU A N 1
ATOM 882 C CA . GLU A 1 114 ? -0.499 3.411 -16.268 1.00 97.38 114 GLU A CA 1
ATOM 883 C C . GLU A 1 114 ? -0.371 4.866 -15.801 1.00 97.38 114 GLU A C 1
ATOM 885 O O . GLU A 1 114 ? 0.326 5.669 -16.418 1.00 97.38 114 GLU A O 1
ATOM 890 N N . THR A 1 115 ? -0.948 5.195 -14.645 1.00 96.88 115 THR A N 1
ATOM 891 C CA . THR A 1 115 ? -0.702 6.473 -13.964 1.00 96.88 115 THR A CA 1
ATOM 892 C C . THR A 1 115 ? 0.789 6.655 -13.676 1.00 96.88 115 THR A C 1
ATOM 894 O O . THR A 1 115 ? 1.338 7.714 -13.968 1.00 96.88 115 THR A O 1
ATOM 897 N N . TYR A 1 116 ? 1.465 5.619 -13.166 1.00 97.00 116 TYR A N 1
ATOM 898 C CA . TYR A 1 116 ? 2.912 5.625 -12.930 1.00 97.00 116 TYR A CA 1
ATOM 899 C C . TYR A 1 116 ? 3.723 5.838 -14.206 1.00 97.00 116 TYR A C 1
ATOM 901 O O . TYR A 1 116 ? 4.663 6.635 -14.211 1.00 97.00 116 TYR A O 1
ATOM 909 N N . ARG A 1 117 ? 3.317 5.203 -15.309 1.00 96.88 117 ARG A N 1
ATOM 910 C CA . ARG A 1 117 ? 3.906 5.466 -16.623 1.00 96.88 117 ARG A CA 1
ATOM 911 C C . ARG A 1 117 ? 3.764 6.937 -17.018 1.00 96.88 117 ARG A C 1
ATOM 913 O O . ARG A 1 117 ? 4.750 7.542 -17.431 1.00 96.88 117 ARG A O 1
ATOM 920 N N . ILE A 1 118 ? 2.574 7.521 -16.879 1.00 96.75 118 ILE A N 1
ATOM 921 C CA . ILE A 1 118 ? 2.323 8.928 -17.226 1.00 96.75 118 ILE A CA 1
ATOM 922 C C . ILE A 1 118 ? 3.206 9.857 -16.382 1.00 96.75 118 ILE A C 1
ATOM 924 O O . ILE A 1 118 ? 3.971 10.645 -16.943 1.00 96.75 118 ILE A O 1
ATOM 928 N N . VAL A 1 119 ? 3.183 9.719 -15.049 1.00 96.19 119 VAL A N 1
ATOM 929 C CA . VAL A 1 119 ? 3.937 10.625 -14.162 1.00 96.19 119 VAL A CA 1
ATOM 930 C C . VAL A 1 119 ? 5.449 10.474 -14.280 1.00 96.19 119 VAL A C 1
ATOM 932 O O . VAL A 1 119 ? 6.161 11.420 -13.958 1.00 96.19 119 VAL A O 1
ATOM 935 N N . SER A 1 120 ? 5.956 9.353 -14.812 1.00 96.25 120 SER A N 1
ATOM 936 C CA . SER A 1 120 ? 7.388 9.214 -15.130 1.00 96.25 120 SER A CA 1
ATOM 937 C C . SER A 1 120 ? 7.887 10.260 -16.139 1.00 96.25 120 SER A C 1
ATOM 939 O O . SER A 1 120 ? 9.074 10.572 -16.174 1.00 96.25 120 SER A O 1
ATOM 941 N N . THR A 1 121 ? 6.976 10.849 -16.923 1.00 94.25 121 THR A N 1
ATOM 942 C CA . THR A 1 121 ? 7.261 11.944 -17.867 1.00 94.25 121 THR A CA 1
ATOM 943 C C . THR A 1 121 ? 6.812 13.325 -17.373 1.00 94.25 121 THR A C 1
ATOM 945 O O . THR A 1 121 ? 7.104 14.328 -18.020 1.00 94.25 121 THR A O 1
ATOM 948 N N . GLY A 1 122 ? 6.144 13.394 -16.218 1.00 92.94 122 GLY A N 1
ATOM 949 C CA . GLY A 1 122 ? 5.578 14.615 -15.641 1.00 92.94 122 GLY A CA 1
ATOM 950 C C . GLY A 1 122 ? 4.121 14.441 -15.207 1.00 92.94 122 GLY A C 1
ATOM 951 O O . GLY A 1 122 ? 3.376 13.646 -15.778 1.00 92.94 122 GLY A O 1
ATOM 952 N N . ILE A 1 123 ? 3.701 15.191 -14.184 1.00 90.94 123 ILE A N 1
ATOM 953 C CA . ILE A 1 123 ? 2.291 15.227 -13.769 1.00 90.94 123 ILE A CA 1
ATOM 954 C C . ILE A 1 123 ? 1.498 15.994 -14.839 1.00 90.94 123 ILE A C 1
ATOM 956 O O . ILE A 1 123 ? 1.898 17.110 -15.183 1.00 90.94 123 ILE A O 1
ATOM 960 N N . PRO A 1 124 ? 0.389 15.444 -15.368 1.00 89.06 124 PRO A N 1
ATOM 961 C CA . PRO A 1 124 ? -0.442 16.156 -16.333 1.00 89.06 124 PRO A CA 1
ATOM 962 C C . PRO A 1 124 ? -0.921 17.508 -15.769 1.00 89.06 124 PRO A C 1
ATOM 964 O O . PRO A 1 124 ? -1.497 17.530 -14.681 1.00 89.06 124 PRO A O 1
ATOM 967 N N . PRO A 1 125 ? -0.724 18.632 -16.484 1.00 75.19 125 PRO A N 1
ATOM 968 C CA . PRO A 1 125 ? -0.973 19.966 -15.932 1.00 75.19 125 PRO A CA 1
ATOM 969 C C . PRO A 1 125 ? -2.459 20.334 -15.820 1.00 75.19 125 PRO A C 1
ATOM 971 O O . PRO A 1 125 ? -2.803 21.212 -15.036 1.00 75.19 125 PRO A O 1
ATOM 974 N N . THR A 1 126 ? -3.343 19.708 -16.606 1.00 76.00 126 THR A N 1
ATOM 975 C CA . THR A 1 126 ? -4.758 20.115 -16.687 1.00 76.00 126 THR A CA 1
ATOM 976 C C . THR A 1 126 ? -5.742 18.959 -16.556 1.00 76.00 126 THR A C 1
ATOM 978 O O . THR A 1 126 ? -6.696 19.071 -15.791 1.00 76.00 126 THR A O 1
ATOM 981 N N . VAL A 1 127 ? -5.547 17.847 -17.273 1.00 88.06 127 VAL A N 1
ATOM 982 C CA . VAL A 1 127 ? -6.497 16.724 -17.259 1.00 88.06 127 VAL A CA 1
ATOM 983 C C . VAL A 1 127 ? -5.768 15.390 -17.398 1.00 88.06 127 VAL A C 1
ATOM 985 O O . VAL A 1 127 ? -4.931 15.205 -18.280 1.00 88.06 127 VAL A O 1
ATOM 988 N N . TRP A 1 128 ? -6.119 14.435 -16.537 1.00 94.38 128 TRP A N 1
ATOM 989 C CA . TRP A 1 128 ? -5.684 13.045 -16.664 1.00 94.38 128 TRP A CA 1
ATOM 990 C C . TRP A 1 128 ? -6.341 12.368 -17.873 1.00 94.38 128 TRP A C 1
ATOM 992 O O . TRP A 1 128 ? -7.555 12.519 -18.038 1.00 94.38 128 TRP A O 1
ATOM 1002 N N . PRO A 1 129 ? -5.619 11.549 -18.660 1.00 94.56 129 PRO A N 1
ATOM 1003 C CA . PRO A 1 129 ? -6.231 10.734 -19.706 1.00 94.56 129 PRO A CA 1
ATOM 1004 C C . PRO A 1 129 ? -7.387 9.885 -19.163 1.00 94.56 129 PRO A C 1
ATOM 1006 O O . PRO A 1 129 ? -7.273 9.271 -18.102 1.00 94.56 129 PRO A O 1
ATOM 1009 N N . THR A 1 130 ? -8.497 9.806 -19.898 1.00 95.19 130 THR A N 1
ATOM 1010 C CA . THR A 1 130 ? -9.683 9.037 -19.475 1.00 95.19 130 THR A CA 1
ATOM 1011 C C . THR A 1 130 ? -9.401 7.541 -19.320 1.00 95.19 130 THR A C 1
ATOM 1013 O O . THR A 1 130 ? -10.094 6.857 -18.570 1.00 95.19 130 THR A O 1
ATOM 1016 N N . THR A 1 131 ? -8.340 7.036 -19.958 1.00 94.75 131 THR A N 1
ATOM 1017 C CA . THR A 1 131 ? -7.867 5.649 -19.839 1.00 94.75 131 THR A CA 1
ATOM 1018 C C . THR A 1 131 ? -7.478 5.265 -18.411 1.00 94.75 131 THR A C 1
ATOM 1020 O O . THR A 1 131 ? -7.637 4.103 -18.040 1.00 94.75 131 THR A O 1
ATOM 1023 N N . VAL A 1 132 ? -7.037 6.221 -17.584 1.00 96.69 132 VAL A N 1
ATOM 1024 C CA . VAL A 1 132 ? -6.670 5.979 -16.177 1.00 96.69 132 VAL A CA 1
ATOM 1025 C C . VAL A 1 132 ? -7.768 6.357 -15.180 1.00 96.69 132 VAL A C 1
ATOM 1027 O O . VAL A 1 132 ? -7.604 6.160 -13.977 1.00 96.69 132 VAL A O 1
ATOM 1030 N N . TRP A 1 133 ? -8.915 6.852 -15.653 1.00 97.31 133 TRP A N 1
ATOM 1031 C CA . TRP A 1 133 ? -10.053 7.155 -14.784 1.00 97.31 133 TRP A CA 1
ATOM 1032 C C . TRP A 1 133 ? -10.698 5.869 -14.279 1.00 97.31 133 TRP A C 1
ATOM 1034 O O . TRP A 1 133 ? -10.820 4.873 -15.004 1.00 97.31 133 TRP A O 1
ATOM 1044 N N . THR A 1 134 ? -11.188 5.889 -13.042 1.00 97.81 134 THR A N 1
ATOM 1045 C CA . THR A 1 134 ? -11.938 4.762 -12.489 1.00 97.81 134 THR A CA 1
ATOM 1046 C C . THR A 1 134 ? -13.281 5.192 -11.925 1.00 97.81 134 THR A C 1
ATOM 1048 O O . THR A 1 134 ? -13.422 6.245 -11.31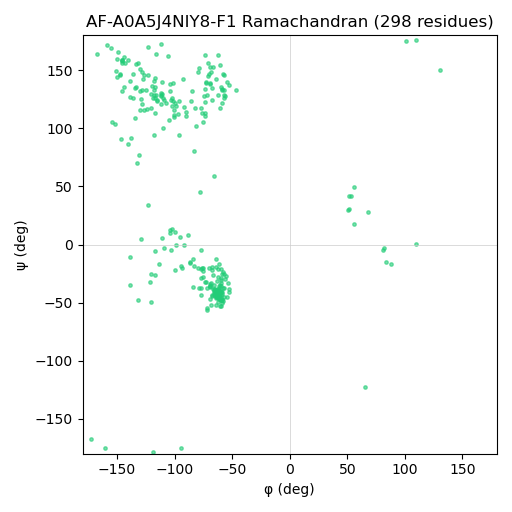4 1.00 97.81 134 THR A O 1
ATOM 1051 N N . LYS A 1 135 ? -14.293 4.343 -12.118 1.00 97.62 135 LYS A N 1
ATOM 1052 C CA . LYS A 1 135 ? -15.579 4.479 -11.429 1.00 97.62 135 LYS A CA 1
ATOM 1053 C C . LYS A 1 135 ? -15.555 3.841 -10.041 1.00 97.62 135 LYS A C 1
ATOM 1055 O O . LYS A 1 135 ? -16.502 4.041 -9.290 1.00 97.62 135 LYS A O 1
ATOM 1060 N N . TYR A 1 136 ? -14.529 3.043 -9.734 1.00 98.31 136 TYR A N 1
ATOM 1061 C CA . TYR A 1 136 ? -14.462 2.239 -8.522 1.00 98.31 136 TYR A CA 1
ATOM 1062 C C . TYR A 1 136 ? -13.758 2.983 -7.399 1.00 98.31 136 TYR A C 1
ATOM 1064 O O . TYR A 1 136 ? -12.584 3.335 -7.508 1.00 98.31 136 TYR A O 1
ATOM 1072 N N . ASN A 1 137 ? -14.480 3.216 -6.309 1.00 98.19 137 ASN A N 1
ATOM 1073 C CA . ASN A 1 137 ? -14.004 4.028 -5.197 1.00 98.19 137 ASN A CA 1
ATOM 1074 C C . ASN A 1 137 ? -14.786 3.744 -3.914 1.00 98.19 137 ASN A C 1
ATOM 1076 O O . ASN A 1 137 ? -15.635 2.855 -3.871 1.00 98.19 137 ASN A O 1
ATOM 1080 N N . LEU A 1 138 ? -14.495 4.514 -2.867 1.00 97.00 138 LEU A N 1
ATOM 1081 C CA . LEU A 1 138 ? -15.128 4.382 -1.561 1.00 97.00 138 LEU A CA 1
ATOM 1082 C C . LEU A 1 138 ? -16.669 4.402 -1.600 1.00 97.00 138 LEU A C 1
ATOM 1084 O O . LEU A 1 138 ? -17.296 3.681 -0.822 1.00 97.00 138 LEU A O 1
ATOM 1088 N N . THR A 1 139 ? -17.281 5.227 -2.455 1.00 97.56 139 THR A N 1
ATOM 1089 C CA . THR A 1 139 ? -18.747 5.363 -2.549 1.00 97.56 139 THR A CA 1
ATOM 1090 C C . THR A 1 139 ? -19.363 4.471 -3.625 1.00 97.56 139 THR A C 1
ATOM 1092 O O . THR A 1 139 ? -20.552 4.176 -3.554 1.00 97.56 139 THR A O 1
ATOM 1095 N N . ASN A 1 140 ? -18.562 3.990 -4.575 1.00 98.19 140 ASN A N 1
ATOM 1096 C CA . ASN A 1 140 ? -18.967 3.073 -5.635 1.00 98.19 140 ASN A CA 1
ATOM 1097 C C . ASN A 1 140 ? -17.964 1.906 -5.763 1.00 98.19 140 ASN A C 1
ATOM 1099 O O . ASN A 1 140 ? -17.186 1.867 -6.721 1.00 98.19 140 ASN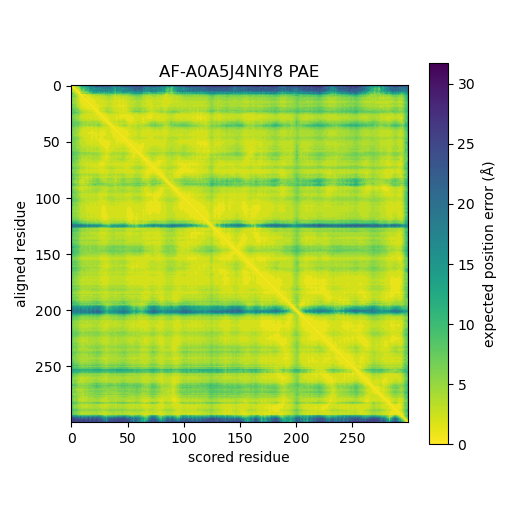 A O 1
ATOM 1103 N N . PRO A 1 141 ? -17.906 0.971 -4.795 1.00 97.88 141 PRO A N 1
ATOM 1104 C CA . PRO A 1 141 ? -16.966 -0.145 -4.851 1.00 97.88 141 PRO A CA 1
ATOM 1105 C C . PRO A 1 141 ? -17.359 -1.162 -5.933 1.00 97.88 141 PRO A C 1
ATOM 1107 O O . PRO A 1 141 ? -18.527 -1.301 -6.294 1.00 97.88 141 PRO A O 1
ATOM 1110 N N . MET A 1 142 ? -16.387 -1.928 -6.430 1.00 97.62 142 MET A N 1
ATOM 1111 C CA . MET A 1 142 ? -16.645 -3.096 -7.275 1.00 97.62 142 MET A CA 1
ATOM 1112 C C . MET A 1 142 ? -17.496 -4.099 -6.501 1.00 97.62 142 MET A C 1
ATOM 1114 O O . MET A 1 142 ? -17.176 -4.402 -5.356 1.00 97.62 142 MET A O 1
ATOM 1118 N N . VAL A 1 143 ? -18.525 -4.659 -7.136 1.00 96.69 143 VAL A N 1
ATOM 1119 C CA . VAL A 1 143 ? -19.266 -5.817 -6.620 1.00 96.69 143 VAL A CA 1
ATOM 1120 C C . VAL A 1 143 ? -18.756 -7.048 -7.356 1.00 96.69 143 VAL A C 1
ATOM 1122 O O . VAL A 1 143 ? -18.899 -7.143 -8.573 1.00 96.69 143 VAL A O 1
ATOM 1125 N N . ILE A 1 144 ? -18.133 -7.969 -6.628 1.00 95.19 144 ILE A N 1
ATOM 1126 C CA . ILE A 1 144 ? -17.435 -9.132 -7.188 1.00 95.19 144 ILE A CA 1
ATOM 1127 C C . ILE A 1 144 ? -17.673 -10.370 -6.324 1.00 95.19 144 ILE A C 1
ATOM 1129 O O . ILE A 1 144 ? -17.987 -10.256 -5.144 1.00 95.19 144 ILE A O 1
ATOM 1133 N N . ASN A 1 145 ? -17.489 -11.559 -6.892 1.00 94.19 145 ASN A N 1
ATOM 1134 C CA . ASN A 1 145 ? -17.475 -12.804 -6.125 1.00 94.19 145 ASN A CA 1
ATOM 1135 C C . ASN A 1 145 ? -16.025 -13.236 -5.897 1.00 94.19 145 ASN A C 1
ATOM 1137 O O . ASN A 1 145 ? -15.348 -13.653 -6.834 1.00 94.19 145 ASN A O 1
ATOM 1141 N N . LEU A 1 146 ? -15.553 -13.143 -4.654 1.00 91.44 146 LEU A N 1
ATOM 1142 C CA . LEU A 1 146 ? -14.238 -13.632 -4.243 1.00 91.44 146 LEU A CA 1
ATOM 1143 C C . LEU A 1 146 ? -14.413 -15.020 -3.633 1.00 91.44 146 LEU A C 1
ATOM 1145 O O . LEU A 1 146 ? -15.033 -15.153 -2.582 1.00 91.44 146 LEU A O 1
ATOM 1149 N N . ASN A 1 147 ? -13.907 -16.058 -4.303 1.00 92.50 147 ASN A N 1
ATOM 1150 C CA . ASN A 1 147 ? -14.024 -17.455 -3.859 1.00 92.50 147 ASN A CA 1
ATOM 1151 C C . ASN A 1 147 ? -15.474 -17.871 -3.528 1.00 92.50 147 ASN A C 1
ATOM 1153 O O . ASN A 1 147 ? -15.735 -18.509 -2.514 1.00 92.50 147 ASN A O 1
ATOM 1157 N N . GLY A 1 148 ? -16.432 -17.454 -4.365 1.00 93.31 148 GLY A N 1
ATOM 1158 C CA . GLY A 1 148 ? -17.864 -17.726 -4.174 1.00 93.31 148 GLY A CA 1
ATOM 1159 C C . GLY A 1 148 ? -18.580 -16.790 -3.193 1.00 93.31 148 GLY A C 1
ATOM 1160 O O . GLY A 1 148 ? -19.800 -16.857 -3.076 1.00 93.31 148 GLY A O 1
ATOM 1161 N N . ILE A 1 149 ? -17.862 -15.879 -2.530 1.00 94.69 149 ILE A N 1
ATOM 1162 C CA . ILE A 1 149 ? -18.433 -14.931 -1.571 1.00 94.69 149 ILE A CA 1
ATOM 1163 C C . ILE A 1 149 ? -18.644 -13.578 -2.248 1.00 94.69 149 ILE A C 1
ATOM 1165 O O . ILE A 1 149 ? -17.688 -12.921 -2.680 1.00 94.69 149 ILE A O 1
ATOM 1169 N N . LYS A 1 150 ? -19.902 -13.128 -2.293 1.00 96.19 150 LYS A N 1
ATOM 1170 C CA . LYS A 1 150 ? -20.245 -11.781 -2.759 1.00 96.19 150 LYS A CA 1
ATOM 1171 C C . LYS A 1 150 ? -19.566 -10.745 -1.869 1.00 96.19 150 LYS A C 1
ATOM 1173 O O . LYS A 1 150 ? -19.827 -10.664 -0.673 1.00 96.19 150 LYS A O 1
ATOM 1178 N N . SER A 1 151 ? -18.695 -9.960 -2.480 1.00 95.19 151 SER A N 1
ATOM 1179 C CA . SER A 1 151 ? -17.776 -9.041 -1.824 1.00 95.19 151 SER A CA 1
ATOM 1180 C C . SER A 1 151 ? -17.809 -7.680 -2.510 1.00 95.19 151 SER A C 1
ATOM 1182 O O . SER A 1 151 ? -18.130 -7.568 -3.696 1.00 95.19 151 SER A O 1
ATOM 1184 N N . THR A 1 152 ? -17.441 -6.640 -1.765 1.00 96.81 152 THR A N 1
ATOM 1185 C CA . THR A 1 152 ? -17.204 -5.305 -2.321 1.00 96.81 152 THR A CA 1
ATOM 1186 C C . THR A 1 152 ? -15.756 -4.892 -2.134 1.00 96.81 152 THR A C 1
ATOM 1188 O O . THR A 1 152 ? -15.217 -5.062 -1.042 1.00 96.81 152 THR A O 1
ATOM 1191 N N . LEU A 1 153 ? -15.138 -4.323 -3.167 1.00 96.50 153 LEU A N 1
ATOM 1192 C CA . LEU A 1 153 ? -13.725 -3.942 -3.148 1.00 96.50 153 LEU A CA 1
ATOM 1193 C C . LEU A 1 153 ? -13.467 -2.692 -3.998 1.00 96.50 153 LEU A C 1
ATOM 1195 O O . LEU A 1 153 ? -14.089 -2.491 -5.034 1.00 96.50 153 LEU A O 1
ATOM 1199 N N . TYR A 1 154 ? -12.523 -1.856 -3.583 1.00 97.62 154 TYR A N 1
ATOM 1200 C CA . TYR A 1 154 ? -11.957 -0.788 -4.405 1.00 97.62 154 TYR A CA 1
ATOM 1201 C C . TYR A 1 154 ? -10.477 -0.616 -4.054 1.00 97.62 154 TYR A C 1
ATOM 1203 O O . TYR A 1 154 ? -10.050 -1.003 -2.965 1.00 97.62 154 TYR A O 1
ATOM 1211 N N . PHE A 1 155 ? -9.699 -0.027 -4.962 1.00 96.94 155 PHE A N 1
ATOM 1212 C CA . PHE A 1 155 ? -8.310 0.340 -4.687 1.00 96.94 155 PHE A CA 1
ATOM 1213 C C . PHE A 1 155 ? -8.197 1.834 -4.399 1.00 96.94 155 PHE A C 1
ATOM 1215 O O . PHE A 1 155 ? -8.832 2.651 -5.073 1.00 96.94 155 PHE A O 1
ATOM 1222 N N . SER A 1 156 ? -7.377 2.179 -3.413 1.00 96.00 156 SER A N 1
ATOM 1223 C CA . SER A 1 156 ? -6.932 3.542 -3.140 1.00 96.00 156 SER A CA 1
ATOM 1224 C C . SER A 1 156 ? -5.478 3.732 -3.573 1.00 96.00 156 SER A C 1
ATOM 1226 O O . SER A 1 156 ? -4.761 2.756 -3.821 1.00 96.00 156 SER A O 1
ATOM 1228 N N . SER A 1 157 ? -5.057 4.986 -3.717 1.00 94.69 157 SER A N 1
ATOM 1229 C CA . SER A 1 157 ? -3.659 5.318 -3.984 1.00 94.69 157 SER A CA 1
ATOM 1230 C C . SER A 1 157 ? -3.251 6.665 -3.397 1.00 94.69 157 SER A C 1
ATOM 1232 O O . SER A 1 157 ? -4.081 7.484 -2.987 1.00 94.69 157 SER A O 1
ATOM 1234 N N . SER A 1 158 ? -1.943 6.878 -3.343 1.00 91.56 158 SER A N 1
ATOM 1235 C CA . SER A 1 158 ? -1.290 8.102 -2.903 1.00 91.56 158 SER A CA 1
ATOM 1236 C C . SER A 1 158 ? -0.001 8.327 -3.712 1.00 91.56 158 SER A C 1
ATOM 1238 O O . SER A 1 158 ? 0.551 7.363 -4.264 1.00 91.56 158 SER A O 1
ATOM 1240 N N . PRO A 1 159 ? 0.497 9.574 -3.792 1.00 92.19 159 PRO A N 1
ATOM 1241 C CA . PRO A 1 159 ? -0.099 10.802 -3.250 1.00 92.19 159 PRO A CA 1
ATOM 1242 C C . PRO A 1 159 ? -1.322 11.284 -4.070 1.00 92.19 159 PRO A C 1
ATOM 1244 O O . PRO A 1 159 ? -1.506 10.820 -5.196 1.00 92.19 159 PRO A O 1
ATOM 1247 N N . PRO A 1 160 ? -2.188 12.172 -3.534 1.00 91.25 160 PRO A N 1
ATOM 1248 C CA . PRO A 1 160 ? -3.367 12.687 -4.247 1.00 91.25 160 PRO A CA 1
ATOM 1249 C C . PRO A 1 160 ? -3.062 13.286 -5.624 1.00 91.25 160 PRO A C 1
ATOM 1251 O O . PRO A 1 160 ? -3.857 13.146 -6.548 1.00 91.25 160 PRO A O 1
ATOM 1254 N N . GLU A 1 161 ? -1.895 13.904 -5.779 1.00 92.69 161 GLU A N 1
ATOM 1255 C CA . GLU A 1 161 ? -1.401 14.491 -7.023 1.00 92.69 161 GLU A CA 1
ATOM 1256 C C . GLU A 1 161 ? -1.181 13.442 -8.115 1.00 92.69 161 GLU A C 1
ATOM 1258 O O . GLU A 1 161 ? -1.130 13.794 -9.288 1.00 92.69 161 GLU A O 1
ATOM 1263 N N . PHE A 1 162 ? -1.057 12.162 -7.749 1.00 93.88 162 PHE A N 1
ATOM 1264 C CA . PHE A 1 162 ? -0.960 11.029 -8.670 1.00 93.88 162 PHE A CA 1
ATOM 1265 C C . PHE A 1 162 ? -2.282 10.262 -8.775 1.00 93.88 162 PHE A C 1
ATOM 1267 O O . PHE A 1 162 ? -2.288 9.152 -9.290 1.00 93.88 162 PHE A O 1
ATOM 1274 N N . ASN A 1 163 ? -3.402 10.793 -8.285 1.00 93.81 163 ASN A N 1
ATOM 1275 C CA . ASN A 1 163 ? -4.690 10.112 -8.371 1.00 93.81 163 ASN A CA 1
ATOM 1276 C C . ASN A 1 163 ? -5.520 10.684 -9.528 1.00 93.81 163 ASN A C 1
ATOM 1278 O O . ASN A 1 163 ? -6.007 11.813 -9.431 1.00 93.81 163 ASN A O 1
ATOM 1282 N N . PRO A 1 164 ? -5.753 9.907 -10.603 1.00 94.50 164 PRO A N 1
ATOM 1283 C CA . PRO A 1 164 ? -6.718 10.286 -11.622 1.00 94.50 164 PRO A CA 1
ATOM 1284 C C . PRO A 1 164 ? -8.146 10.383 -11.060 1.00 94.50 164 PRO A C 1
ATOM 1286 O O . PRO A 1 164 ? -8.448 9.799 -10.009 1.00 94.50 164 PRO A O 1
ATOM 1289 N N . PRO A 1 165 ? -9.062 11.053 -11.786 1.00 95.88 165 PRO A N 1
ATOM 1290 C CA . PRO A 1 165 ? -10.462 11.163 -11.409 1.00 95.88 165 PRO A CA 1
ATOM 1291 C C . PRO A 1 165 ? -11.092 9.835 -10.979 1.00 95.88 165 PRO A C 1
ATOM 1293 O O . PRO A 1 165 ? -10.961 8.794 -11.631 1.00 95.88 165 PRO A O 1
ATOM 1296 N N . GLY A 1 166 ? -11.793 9.912 -9.849 1.00 96.31 166 GLY A N 1
ATOM 1297 C CA . GLY A 1 166 ? -12.519 8.808 -9.238 1.00 96.31 166 GLY A CA 1
ATOM 1298 C C . GLY A 1 166 ? -11.703 7.944 -8.280 1.00 96.31 166 GLY A C 1
ATOM 1299 O O . GLY A 1 166 ? -12.316 7.264 -7.468 1.00 96.31 166 GLY A O 1
ATOM 1300 N N . ARG A 1 167 ? -10.365 7.978 -8.280 1.00 97.19 167 ARG A N 1
ATOM 1301 C CA . ARG A 1 167 ? -9.555 7.148 -7.372 1.00 97.19 167 ARG A CA 1
ATOM 1302 C C . ARG A 1 167 ? -9.575 7.684 -5.933 1.00 97.19 167 ARG A C 1
ATOM 1304 O O . ARG A 1 167 ? -9.266 8.845 -5.682 1.00 97.19 167 ARG A O 1
ATOM 1311 N N . THR A 1 168 ? -9.904 6.828 -4.963 1.00 97.06 168 THR A N 1
ATOM 1312 C CA . THR A 1 168 ? -9.865 7.188 -3.534 1.00 97.06 168 THR A CA 1
ATOM 1313 C C . THR A 1 168 ? -8.427 7.387 -3.044 1.00 97.06 168 THR A C 1
ATOM 1315 O O . THR A 1 168 ? -7.548 6.587 -3.354 1.00 97.06 168 THR A O 1
ATOM 1318 N N . CYS A 1 169 ? -8.192 8.424 -2.235 1.00 95.19 169 CYS A N 1
ATOM 1319 C CA . CYS A 1 169 ? -6.913 8.632 -1.554 1.00 95.19 169 CYS A CA 1
ATOM 1320 C C . CYS A 1 169 ? -6.717 7.626 -0.408 1.00 95.19 169 CYS A C 1
ATOM 1322 O O . CYS A 1 169 ? -7.653 7.381 0.356 1.00 95.19 169 CYS A O 1
ATOM 1324 N N . ASP A 1 170 ? -5.502 7.091 -0.245 1.00 94.69 170 ASP A N 1
ATOM 1325 C CA . ASP A 1 170 ? -5.170 6.131 0.824 1.00 94.69 170 ASP A CA 1
ATOM 1326 C C . ASP A 1 170 ? -5.554 6.636 2.223 1.00 94.69 170 ASP A C 1
ATOM 1328 O O . ASP A 1 170 ? -6.105 5.877 3.021 1.00 94.69 170 ASP A O 1
ATOM 1332 N N . LEU A 1 171 ? -5.331 7.924 2.513 1.00 94.50 171 LEU A N 1
ATOM 1333 C CA . LEU A 1 171 ? -5.691 8.505 3.808 1.00 94.50 171 LEU A CA 1
ATOM 1334 C C . LEU A 1 171 ? -7.196 8.399 4.084 1.00 94.50 171 LEU A C 1
ATOM 1336 O O . LEU A 1 171 ? -7.588 7.993 5.176 1.00 94.50 171 LEU A O 1
ATOM 1340 N N . GLU A 1 172 ? -8.042 8.710 3.098 1.00 96.31 172 GLU A N 1
ATOM 1341 C CA . GLU A 1 172 ? -9.495 8.607 3.273 1.00 96.31 172 GLU A CA 1
ATOM 1342 C C . GLU A 1 172 ? -9.939 7.146 3.384 1.00 96.31 172 GLU A C 1
ATOM 1344 O O . GLU A 1 172 ? -10.804 6.837 4.199 1.00 96.31 172 GLU A O 1
ATOM 1349 N N . ALA A 1 173 ? -9.318 6.221 2.645 1.00 96.88 173 ALA A N 1
ATOM 1350 C CA . ALA A 1 173 ? -9.610 4.794 2.779 1.00 96.88 173 ALA A CA 1
ATOM 1351 C C . ALA A 1 173 ? -9.300 4.275 4.198 1.00 96.88 173 ALA A C 1
ATOM 1353 O O . ALA A 1 173 ? -10.124 3.576 4.801 1.00 96.88 173 ALA A O 1
ATOM 1354 N N . ILE A 1 174 ? -8.151 4.662 4.768 1.00 96.81 174 ILE A N 1
ATOM 1355 C CA . ILE A 1 174 ? -7.750 4.309 6.139 1.00 96.81 174 ILE A CA 1
ATOM 1356 C C . ILE A 1 174 ? -8.708 4.929 7.159 1.00 96.81 174 ILE A C 1
ATOM 1358 O O . ILE A 1 174 ? -9.260 4.217 8.001 1.00 96.81 174 ILE A O 1
ATOM 1362 N N . LEU A 1 175 ? -8.942 6.241 7.078 1.00 97.75 175 LEU A N 1
ATOM 1363 C CA . LEU A 1 175 ? -9.816 6.946 8.015 1.00 97.75 175 LEU A CA 1
ATOM 1364 C C . LEU A 1 175 ? -11.244 6.420 7.953 1.00 97.75 175 LEU A C 1
ATOM 1366 O O . LEU A 1 175 ? -11.856 6.204 8.995 1.00 97.75 175 LEU A O 1
ATOM 1370 N N . ASN A 1 176 ? -11.768 6.149 6.760 1.00 97.81 176 ASN A N 1
ATOM 1371 C CA . ASN A 1 176 ? -13.084 5.552 6.610 1.00 97.81 176 ASN A CA 1
ATOM 1372 C C . ASN A 1 176 ? -13.142 4.135 7.212 1.00 97.81 176 ASN A C 1
ATOM 1374 O O . A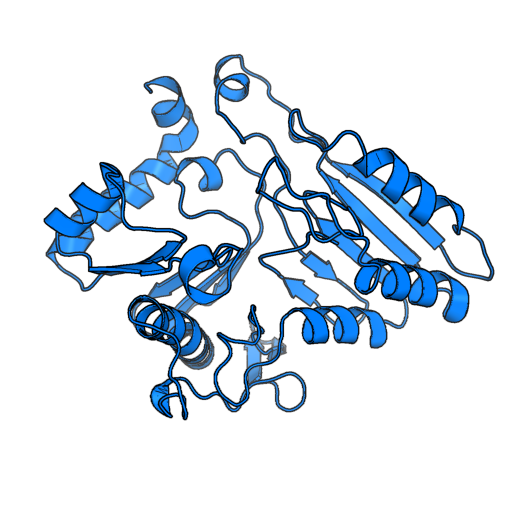SN A 1 176 ? -14.141 3.796 7.848 1.00 97.81 176 ASN A O 1
ATOM 1378 N N . THR A 1 177 ? -12.089 3.325 7.065 1.00 97.94 177 THR A N 1
ATOM 1379 C CA . THR A 1 177 ? -12.005 1.987 7.684 1.00 97.94 177 THR A CA 1
ATOM 1380 C C . THR A 1 177 ? -12.105 2.084 9.209 1.00 97.94 177 THR A C 1
ATOM 1382 O O . THR A 1 177 ? -12.938 1.410 9.819 1.00 97.94 177 THR A O 1
ATOM 1385 N N . ILE A 1 178 ? -11.346 2.998 9.826 1.00 98.44 178 ILE A N 1
ATOM 1386 C CA . ILE A 1 178 ? -11.429 3.296 11.266 1.00 98.44 178 ILE A CA 1
ATOM 1387 C C . ILE A 1 178 ? -12.826 3.819 11.626 1.00 98.44 178 ILE A C 1
ATOM 1389 O O . ILE A 1 178 ? -13.439 3.369 12.595 1.00 98.44 178 ILE A O 1
ATOM 1393 N N . ARG A 1 179 ? -13.367 4.763 10.849 1.00 97.94 179 ARG A N 1
ATOM 1394 C CA . ARG A 1 179 ? -14.658 5.419 11.101 1.00 97.94 179 ARG A CA 1
ATOM 1395 C C . ARG A 1 179 ? -15.816 4.418 11.082 1.00 97.94 179 ARG A C 1
ATOM 1397 O O . ARG A 1 179 ? -16.707 4.535 11.922 1.00 97.94 179 ARG A O 1
ATOM 1404 N N . LYS A 1 180 ? -15.804 3.439 10.173 1.00 97.81 180 LYS A N 1
ATOM 1405 C CA . LYS A 1 180 ? -16.865 2.428 10.027 1.00 97.81 180 LYS A CA 1
ATOM 1406 C C . LYS A 1 180 ? -16.790 1.282 11.036 1.00 97.81 180 LYS A C 1
ATOM 1408 O O . LYS A 1 180 ? -17.817 0.637 11.244 1.00 97.81 180 LYS A O 1
ATOM 1413 N N . ALA A 1 181 ? -15.642 1.032 11.664 1.00 98.50 181 ALA A N 1
ATOM 1414 C CA . ALA A 1 181 ? -15.508 0.006 12.700 1.00 98.50 181 ALA A CA 1
ATOM 1415 C C . ALA A 1 181 ? -16.540 0.195 13.827 1.00 98.50 181 ALA A C 1
ATOM 1417 O O . ALA A 1 181 ? -16.814 1.325 14.246 1.00 98.50 181 ALA A O 1
ATOM 1418 N N . LYS A 1 182 ? -17.110 -0.910 14.316 1.00 98.06 182 LYS A N 1
ATOM 1419 C CA . LYS A 1 182 ? -18.115 -0.931 15.391 1.00 98.06 182 LYS A CA 1
ATOM 1420 C C . LYS A 1 182 ? -17.690 -1.737 16.607 1.00 98.06 182 LYS A C 1
ATOM 1422 O O . LYS A 1 182 ? -18.198 -1.468 17.689 1.00 98.06 182 LYS A O 1
ATOM 1427 N N . LYS A 1 183 ? -16.798 -2.717 16.446 1.00 97.94 183 LYS A N 1
ATOM 1428 C CA . LYS A 1 183 ? -16.387 -3.608 17.545 1.00 97.94 183 LYS A CA 1
ATOM 1429 C C . LYS A 1 183 ? -14.896 -3.531 17.824 1.00 97.94 183 LYS A C 1
ATOM 1431 O O . LYS A 1 183 ? -14.489 -3.376 18.972 1.00 97.94 183 LYS A O 1
ATOM 1436 N N . PHE A 1 184 ? -14.083 -3.636 16.778 1.00 98.56 184 PHE A N 1
ATOM 1437 C CA . PHE A 1 184 ? -12.637 -3.694 16.930 1.00 98.56 184 PHE A CA 1
ATOM 1438 C C . PHE A 1 184 ? -11.897 -3.107 15.732 1.00 98.56 184 PHE A C 1
ATOM 1440 O O . PHE A 1 184 ? -12.430 -3.021 14.624 1.00 98.56 184 PHE A O 1
ATOM 1447 N N . ILE A 1 185 ? -10.640 -2.737 15.970 1.00 98.62 185 ILE A N 1
ATOM 1448 C CA . ILE A 1 185 ? -9.669 -2.318 14.962 1.00 98.62 185 ILE A CA 1
ATOM 1449 C C . ILE A 1 185 ? -8.356 -3.033 15.259 1.00 98.62 185 ILE A C 1
ATOM 1451 O O . ILE A 1 185 ? -7.667 -2.717 16.227 1.00 98.62 185 ILE A O 1
ATOM 1455 N N . TYR A 1 186 ? -7.988 -3.998 14.426 1.00 98.44 186 TYR A N 1
ATOM 1456 C CA . TYR A 1 186 ? -6.734 -4.732 14.558 1.00 98.44 186 TYR A CA 1
ATOM 1457 C C . TYR A 1 186 ? -5.819 -4.368 13.399 1.00 98.44 186 TYR A C 1
ATOM 1459 O O . TYR A 1 186 ? -6.180 -4.576 12.246 1.00 98.44 186 TYR A O 1
ATOM 1467 N N . LEU A 1 187 ? -4.634 -3.841 13.689 1.00 96.50 187 LEU A N 1
ATOM 1468 C CA . LEU A 1 187 ? -3.667 -3.444 12.670 1.00 96.50 187 LEU A CA 1
ATOM 1469 C C . LEU A 1 187 ? -2.303 -4.088 12.907 1.00 96.50 187 LEU A C 1
ATOM 1471 O O . LEU A 1 187 ? -1.872 -4.277 14.047 1.00 96.50 187 LEU A O 1
ATOM 1475 N N . SER A 1 188 ? -1.612 -4.405 11.815 1.00 95.88 188 SER A N 1
ATOM 1476 C CA . SER A 1 188 ? -0.206 -4.795 11.842 1.00 95.88 188 SER A CA 1
ATOM 1477 C C . SER A 1 188 ? 0.580 -3.973 10.838 1.00 95.88 188 SER A C 1
ATOM 1479 O O . SER A 1 188 ? 0.213 -3.899 9.663 1.00 95.88 188 SER A O 1
ATOM 1481 N N . VAL A 1 189 ? 1.634 -3.330 11.338 1.00 94.62 189 VAL A N 1
ATOM 1482 C CA . VAL A 1 189 ? 2.476 -2.398 10.587 1.00 94.62 189 VAL A CA 1
ATOM 1483 C C . VAL A 1 189 ? 3.931 -2.550 11.021 1.00 94.62 189 VAL A C 1
ATOM 1485 O O . VAL A 1 189 ? 4.221 -2.992 12.135 1.00 94.62 189 VAL A O 1
ATOM 1488 N N . MET A 1 190 ? 4.859 -2.163 10.146 1.00 93.69 190 MET A N 1
ATOM 1489 C CA . MET A 1 190 ? 6.284 -2.201 10.475 1.00 93.69 190 MET A CA 1
ATOM 1490 C C . MET A 1 190 ? 6.638 -1.164 11.547 1.00 93.69 190 MET A C 1
ATOM 1492 O O . MET A 1 190 ? 7.239 -1.524 12.553 1.00 93.69 190 MET A O 1
ATOM 1496 N N . ASN A 1 191 ? 6.248 0.098 11.337 1.00 91.94 191 ASN A N 1
ATOM 1497 C CA . ASN A 1 191 ? 6.566 1.223 12.214 1.00 9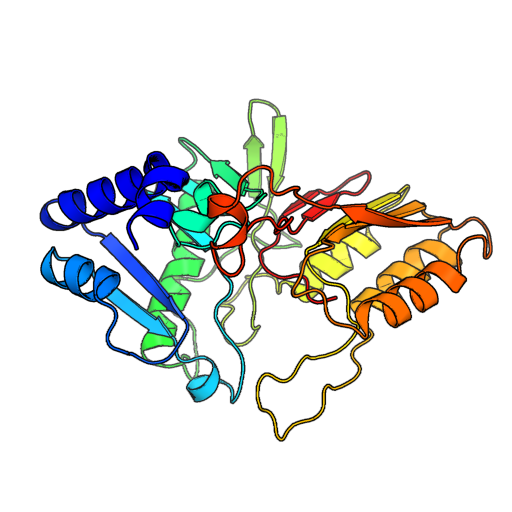1.94 191 ASN A CA 1
ATOM 1498 C C . ASN A 1 191 ? 5.300 2.026 12.554 1.00 91.94 191 ASN A C 1
ATOM 1500 O O . ASN A 1 191 ? 4.377 2.102 11.744 1.00 91.94 191 ASN A O 1
ATOM 1504 N N . TYR A 1 192 ? 5.297 2.651 13.733 1.00 93.69 192 TYR A N 1
ATOM 1505 C CA . TYR A 1 192 ? 4.270 3.591 14.195 1.00 93.69 192 TYR A CA 1
ATOM 1506 C C . TYR A 1 192 ? 4.944 4.871 14.716 1.00 93.69 192 TYR A C 1
ATOM 1508 O O . TYR A 1 192 ? 5.702 4.836 15.684 1.00 93.69 192 TYR A O 1
ATOM 1516 N N . SER A 1 193 ? 4.707 5.991 14.059 1.00 91.88 193 SER A N 1
ATOM 1517 C CA . SER A 1 193 ? 5.164 7.338 14.384 1.00 91.88 193 SER A CA 1
ATOM 1518 C C . SER A 1 193 ? 4.216 8.412 13.797 1.00 91.88 193 SER A C 1
ATOM 1520 O O . SER A 1 193 ? 4.335 8.642 12.592 1.00 91.88 193 SER A O 1
ATOM 1522 N N . PRO A 1 194 ? 3.367 9.097 14.609 1.00 93.75 194 PRO A N 1
ATOM 1523 C CA . PRO A 1 194 ? 2.429 10.169 14.216 1.00 93.75 194 PRO A CA 1
ATOM 1524 C C . PRO A 1 194 ? 3.130 11.434 13.715 1.00 93.75 194 PRO A C 1
ATOM 1526 O O . PRO A 1 194 ? 3.008 12.526 14.272 1.00 93.75 194 PRO A O 1
ATOM 1529 N N . GLU A 1 195 ? 3.919 11.273 12.663 1.00 90.38 195 GLU A N 1
ATOM 1530 C CA . GLU A 1 195 ? 4.818 12.251 12.086 1.00 90.38 195 GLU A CA 1
ATOM 1531 C C . GLU A 1 195 ? 4.976 12.029 10.583 1.00 90.38 195 GLU A C 1
ATOM 1533 O O . GLU A 1 195 ? 5.117 10.909 10.092 1.00 90.38 195 GLU A O 1
ATOM 1538 N N . ILE A 1 196 ? 5.098 13.131 9.853 1.00 85.94 196 ILE A N 1
ATOM 1539 C CA . ILE A 1 196 ? 5.702 13.130 8.528 1.00 85.94 196 ILE A CA 1
ATOM 1540 C C . ILE A 1 196 ? 7.213 13.005 8.731 1.00 85.94 196 ILE A C 1
ATOM 1542 O O . ILE A 1 196 ? 7.878 13.962 9.147 1.00 85.94 196 ILE A O 1
ATOM 1546 N N . VAL A 1 197 ? 7.740 11.813 8.450 1.00 80.12 197 VAL A N 1
ATOM 1547 C CA . VAL A 1 197 ? 9.174 11.517 8.514 1.00 80.12 197 VAL A CA 1
ATOM 1548 C C . VAL A 1 197 ? 9.882 12.172 7.332 1.00 80.12 197 VAL A C 1
ATOM 1550 O O . VAL A 1 197 ? 9.559 11.907 6.174 1.00 80.12 197 VAL A O 1
ATOM 1553 N N . SER A 1 198 ? 10.863 13.020 7.628 1.00 73.44 198 SER A N 1
ATOM 1554 C CA . SER A 1 198 ? 11.732 13.598 6.609 1.00 73.44 198 SER A CA 1
ATOM 1555 C C . SER A 1 198 ? 12.889 12.652 6.302 1.00 73.44 198 SER A C 1
ATOM 1557 O O . SER A 1 198 ? 13.585 12.194 7.205 1.00 73.44 198 SER A O 1
ATOM 1559 N N . TYR A 1 199 ? 13.139 12.412 5.015 1.00 67.38 199 TYR A N 1
ATOM 1560 C CA . TYR A 1 199 ? 14.317 11.672 4.547 1.00 67.38 199 TYR A CA 1
ATOM 1561 C C . TYR A 1 199 ? 15.517 12.585 4.237 1.00 67.38 199 TYR A C 1
ATOM 1563 O O . TYR A 1 199 ? 16.580 12.096 3.865 1.00 67.38 199 TYR A O 1
ATOM 1571 N N . HIS A 1 200 ? 15.370 13.902 4.414 1.00 68.19 200 HIS A N 1
ATOM 1572 C CA . HIS A 1 200 ? 16.471 14.861 4.336 1.00 68.19 200 HIS A CA 1
ATOM 1573 C C . HIS A 1 200 ? 16.998 15.148 5.741 1.00 68.19 200 HIS A C 1
ATOM 1575 O O . HIS A 1 200 ? 16.234 15.604 6.594 1.00 68.19 200 HIS A O 1
ATOM 1581 N N . SER A 1 201 ? 18.297 14.922 5.958 1.00 61.28 201 SER A N 1
ATOM 1582 C CA . SER A 1 201 ? 18.988 15.074 7.250 1.00 61.28 201 SER A CA 1
ATOM 1583 C C . SER A 1 201 ? 18.841 16.463 7.880 1.00 61.28 201 SER A C 1
ATOM 1585 O O . SER A 1 201 ? 18.881 16.591 9.099 1.00 61.28 201 SER A O 1
ATOM 1587 N N . GLU A 1 202 ? 18.637 17.495 7.065 1.00 70.00 202 GLU A N 1
ATOM 1588 C CA . GLU A 1 202 ? 18.502 18.889 7.505 1.00 70.00 202 GLU A CA 1
ATOM 1589 C C . GLU A 1 202 ? 17.067 19.273 7.904 1.00 70.00 202 GLU A C 1
ATOM 1591 O O . GLU A 1 202 ? 16.844 20.292 8.559 1.00 70.00 202 GLU A O 1
ATOM 1596 N N . LYS A 1 203 ? 16.066 18.471 7.522 1.00 73.12 203 LYS A N 1
ATOM 1597 C CA . LYS A 1 203 ? 14.651 18.766 7.770 1.00 73.12 203 LYS A CA 1
ATOM 1598 C C . LYS A 1 203 ? 14.139 17.933 8.941 1.00 73.12 203 LYS A C 1
ATOM 1600 O O . LYS A 1 203 ? 14.219 16.708 8.932 1.00 73.12 203 LYS A O 1
ATOM 1605 N N . LYS A 1 204 ? 13.560 18.607 9.937 1.00 81.06 204 LYS A N 1
ATOM 1606 C CA . LYS A 1 204 ? 12.921 17.959 11.090 1.00 81.06 204 LYS A CA 1
ATOM 1607 C C . LYS A 1 204 ? 11.623 17.260 10.677 1.00 81.06 204 LYS A C 1
ATOM 1609 O O . LYS A 1 204 ? 10.894 17.763 9.818 1.00 81.06 204 LYS A O 1
ATOM 1614 N N . ASN A 1 205 ? 11.318 16.147 11.342 1.00 85.81 205 ASN A N 1
ATOM 1615 C CA . ASN A 1 205 ? 10.003 15.516 11.259 1.00 85.81 205 ASN A CA 1
ATOM 1616 C C . ASN A 1 205 ? 8.915 16.507 11.691 1.00 85.81 205 ASN A C 1
ATOM 1618 O O . ASN A 1 205 ? 9.137 17.352 12.563 1.00 85.81 205 ASN A O 1
ATOM 1622 N N . LYS A 1 206 ? 7.734 16.404 11.080 1.00 89.25 206 LYS A N 1
ATOM 1623 C CA . LYS A 1 206 ? 6.572 17.231 11.432 1.00 89.25 206 LYS A CA 1
ATOM 1624 C C . LYS A 1 206 ? 5.508 16.364 12.076 1.00 89.25 206 LYS A C 1
ATOM 1626 O O . LYS A 1 206 ? 5.130 15.359 11.490 1.00 89.25 206 LYS A O 1
ATOM 1631 N N . PHE A 1 207 ? 4.998 16.767 13.237 1.00 92.19 207 PHE A N 1
ATOM 1632 C CA . PHE A 1 207 ? 3.886 16.073 13.881 1.00 92.19 207 PHE A CA 1
ATOM 1633 C C . PHE A 1 207 ? 2.667 16.007 12.954 1.00 92.19 207 PHE A C 1
ATOM 1635 O O . PHE A 1 207 ? 2.288 17.006 12.339 1.00 92.19 207 PHE A O 1
ATOM 1642 N N . TRP A 1 208 ? 2.064 14.826 12.853 1.00 93.75 208 TRP A N 1
ATOM 1643 C CA . TRP A 1 208 ? 0.923 14.565 11.988 1.00 93.75 208 TRP A CA 1
ATOM 1644 C C . TRP A 1 208 ? -0.001 13.524 12.639 1.00 93.75 208 TRP A C 1
ATOM 1646 O O . TRP A 1 208 ? 0.174 12.322 12.457 1.00 93.75 208 TRP A O 1
ATOM 1656 N N . PRO A 1 209 ? -0.997 13.967 13.425 1.00 95.06 209 PRO A N 1
ATOM 1657 C CA . PRO A 1 209 ? -1.759 13.081 14.302 1.00 95.06 209 PRO A CA 1
ATOM 1658 C C . PRO A 1 209 ? -2.976 12.435 13.645 1.00 95.06 209 PRO A C 1
ATOM 1660 O O . PRO A 1 209 ? -3.804 11.869 14.342 1.00 95.06 209 PRO A O 1
ATOM 1663 N N . VAL A 1 210 ? -3.170 12.567 12.333 1.00 96.31 210 VAL A N 1
ATOM 1664 C CA . VAL A 1 210 ? -4.480 12.314 11.709 1.00 96.31 210 VAL A CA 1
ATOM 1665 C C . VAL A 1 210 ? -4.980 10.886 11.965 1.00 96.31 210 VAL A C 1
ATOM 1667 O O . VAL A 1 210 ? -6.124 10.703 12.381 1.00 96.31 210 VAL A O 1
ATOM 1670 N N . ILE A 1 211 ? -4.123 9.878 11.776 1.00 96.44 211 ILE A N 1
ATOM 1671 C CA . ILE A 1 211 ? -4.485 8.477 12.036 1.00 96.44 211 ILE A CA 1
ATOM 1672 C C . ILE A 1 211 ? -4.427 8.155 13.543 1.00 96.44 211 ILE A C 1
ATOM 1674 O O . ILE A 1 211 ? -5.300 7.442 14.034 1.00 96.44 211 ILE A O 1
ATOM 1678 N N . ASP A 1 212 ? -3.467 8.711 14.292 1.00 97.06 212 ASP A N 1
ATOM 1679 C CA . ASP A 1 212 ? -3.353 8.533 15.754 1.00 97.06 212 ASP A CA 1
ATOM 1680 C C . ASP A 1 212 ? -4.610 9.030 16.488 1.00 97.06 212 ASP A C 1
ATOM 1682 O O . ASP A 1 212 ? -5.219 8.285 17.256 1.00 97.06 212 ASP A O 1
ATOM 1686 N N . ASN A 1 213 ? -5.089 10.231 16.154 1.00 97.75 213 ASN A N 1
ATOM 1687 C CA . ASN A 1 213 ? -6.343 10.792 16.652 1.00 97.75 213 ASN A CA 1
ATOM 1688 C C . ASN A 1 213 ? -7.538 9.906 16.296 1.00 97.75 213 ASN A C 1
ATOM 1690 O O . ASN A 1 213 ? -8.412 9.695 17.133 1.00 97.75 213 ASN A O 1
ATOM 1694 N N . ALA A 1 214 ? -7.579 9.359 15.078 1.00 98.12 214 ALA A N 1
ATOM 1695 C CA . ALA A 1 214 ? -8.664 8.479 14.658 1.00 98.12 214 ALA A CA 1
ATOM 1696 C C . ALA A 1 214 ? -8.686 7.168 15.467 1.00 98.12 214 ALA A C 1
ATOM 1698 O O . ALA A 1 214 ? -9.760 6.704 15.852 1.00 98.12 214 ALA A O 1
ATOM 1699 N N . LEU A 1 215 ? -7.518 6.590 15.774 1.00 98.12 215 LEU A N 1
ATOM 1700 C CA . LEU A 1 215 ? -7.403 5.408 16.637 1.00 98.12 215 LEU A CA 1
ATOM 1701 C C . LEU A 1 215 ? -7.793 5.719 18.088 1.00 98.12 215 LEU A C 1
ATOM 1703 O O . LEU A 1 215 ? -8.542 4.949 18.692 1.00 98.12 215 LEU A O 1
ATOM 1707 N N . ARG A 1 216 ? -7.340 6.854 18.637 1.00 97.75 216 ARG A N 1
ATOM 1708 C CA . ARG A 1 216 ? -7.707 7.302 19.992 1.00 97.75 216 ARG A CA 1
ATOM 1709 C C . ARG A 1 216 ? -9.202 7.554 20.119 1.00 97.75 216 ARG A C 1
ATOM 1711 O O . ARG A 1 216 ? -9.818 7.007 21.024 1.00 97.75 216 ARG A O 1
ATOM 1718 N N . SER A 1 217 ? -9.790 8.309 19.193 1.00 97.38 217 SER A N 1
ATOM 1719 C CA . SER A 1 217 ? -11.234 8.573 19.152 1.00 97.38 217 SER A CA 1
ATOM 1720 C C . SER A 1 217 ? -12.032 7.274 19.018 1.00 97.38 217 SER A C 1
ATOM 1722 O O . SER A 1 217 ? -13.017 7.064 19.723 1.00 97.38 217 SER A O 1
ATOM 1724 N N . ALA A 1 218 ? -11.573 6.331 18.185 1.00 98.06 218 ALA A N 1
ATOM 1725 C CA . ALA A 1 218 ? -12.214 5.026 18.076 1.00 98.06 218 ALA A CA 1
ATOM 1726 C C . ALA A 1 218 ? -12.249 4.269 19.415 1.00 98.06 218 ALA A C 1
ATOM 1728 O O . ALA A 1 218 ? -13.282 3.684 19.741 1.00 98.06 218 ALA A O 1
ATOM 1729 N N . ALA A 1 219 ? -11.158 4.290 20.181 1.00 97.81 219 ALA A N 1
ATOM 1730 C CA . ALA A 1 219 ? -11.099 3.654 21.493 1.00 97.81 219 ALA A CA 1
ATOM 1731 C C . ALA A 1 219 ? -11.923 4.419 22.544 1.00 97.81 219 ALA A C 1
ATOM 1733 O O . ALA A 1 219 ? -12.809 3.835 23.160 1.00 97.81 219 ALA A O 1
ATOM 1734 N N . ILE A 1 220 ? -11.663 5.716 22.724 1.00 97.19 220 ILE A N 1
ATOM 1735 C CA . ILE A 1 220 ? -12.216 6.536 23.812 1.00 97.19 220 ILE A CA 1
ATOM 1736 C C . ILE A 1 220 ? -13.706 6.806 23.596 1.00 97.19 220 ILE A C 1
ATOM 1738 O O . ILE A 1 220 ? -14.531 6.458 24.440 1.00 97.19 220 ILE A O 1
ATOM 1742 N N . ASP A 1 221 ? -14.063 7.381 22.448 1.00 96.69 221 ASP A N 1
ATOM 1743 C CA . ASP A 1 221 ? -15.410 7.919 22.223 1.00 96.69 221 ASP A CA 1
ATOM 1744 C C . ASP A 1 221 ? -16.419 6.805 21.944 1.00 96.69 221 ASP A C 1
ATOM 1746 O O . ASP A 1 221 ? -17.615 6.935 22.204 1.00 96.69 221 ASP A O 1
ATOM 1750 N N . ARG A 1 222 ? -15.940 5.694 21.376 1.00 97.12 222 ARG A N 1
ATOM 1751 C CA . ARG A 1 222 ? -16.793 4.603 20.891 1.00 97.12 222 ARG A CA 1
ATOM 1752 C C . ARG A 1 222 ? -16.573 3.277 21.617 1.00 97.12 222 ARG A C 1
ATOM 1754 O O . ARG A 1 222 ? -17.340 2.348 21.387 1.00 97.12 222 ARG A O 1
ATOM 1761 N N . GLY A 1 223 ? -15.584 3.182 22.507 1.00 97.56 223 GLY A N 1
ATOM 1762 C CA . GLY A 1 223 ? -15.333 1.984 23.311 1.00 97.56 223 GLY A CA 1
ATOM 1763 C C . GLY A 1 223 ? -14.839 0.778 22.509 1.00 97.56 223 GLY A C 1
ATOM 1764 O O . GLY A 1 223 ? -15.142 -0.354 22.878 1.00 97.56 223 GLY A O 1
ATOM 1765 N N . LEU A 1 224 ? -14.147 0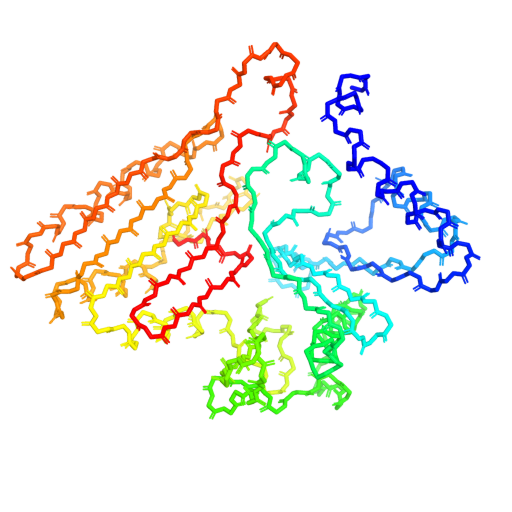.990 21.383 1.00 98.06 224 LEU A N 1
ATOM 1766 C CA . LEU A 1 224 ? -13.664 -0.111 20.540 1.00 98.06 224 LEU A CA 1
ATOM 1767 C C . LEU A 1 224 ? -12.394 -0.734 21.122 1.00 98.06 224 LEU A C 1
ATOM 1769 O O . LEU A 1 224 ? -11.570 -0.060 21.747 1.00 98.06 224 LEU A O 1
ATOM 1773 N N . GLU A 1 225 ? -12.190 -2.017 20.826 1.00 98.25 225 GLU A N 1
ATOM 1774 C CA . GLU A 1 225 ? -10.901 -2.664 21.049 1.00 98.25 225 GLU A CA 1
ATOM 1775 C C . GLU A 1 225 ? -9.943 -2.373 19.886 1.00 98.25 225 GLU A C 1
ATOM 1777 O O . GLU A 1 225 ? -10.165 -2.803 18.753 1.00 98.25 225 GLU A O 1
ATOM 1782 N N . VAL A 1 226 ? -8.835 -1.699 20.175 1.00 98.56 226 VAL A N 1
ATOM 1783 C CA . VAL A 1 226 ? -7.758 -1.413 19.228 1.00 98.56 226 VAL A CA 1
ATOM 1784 C C . VAL A 1 226 ? -6.546 -2.285 19.560 1.00 98.56 226 VAL A C 1
ATOM 1786 O O . VAL A 1 226 ? -6.000 -2.231 20.663 1.00 98.56 226 VAL A O 1
ATOM 1789 N N . ARG A 1 227 ? -6.091 -3.104 18.607 1.00 98.44 227 ARG A N 1
ATOM 1790 C CA . ARG A 1 227 ? -4.876 -3.924 18.755 1.00 98.44 227 ARG A CA 1
ATOM 1791 C C . ARG A 1 227 ? -3.859 -3.567 17.686 1.00 98.44 227 ARG A C 1
ATOM 1793 O O . ARG A 1 227 ? -4.171 -3.590 16.500 1.00 98.44 227 ARG A O 1
ATOM 1800 N N . LEU A 1 228 ? -2.633 -3.306 18.115 1.00 98.00 228 LEU A N 1
ATOM 1801 C CA . LEU A 1 228 ? -1.500 -3.001 17.261 1.00 98.00 228 LEU A CA 1
ATOM 1802 C C . LEU A 1 228 ? -0.457 -4.108 17.397 1.00 98.00 228 LEU A C 1
ATOM 1804 O O . LEU A 1 228 ? 0.022 -4.390 18.500 1.00 98.00 228 LEU A O 1
ATOM 1808 N N . LEU A 1 229 ? -0.093 -4.716 16.271 1.00 97.44 229 LEU A N 1
ATOM 1809 C CA . LEU A 1 229 ? 1.021 -5.651 16.163 1.00 97.44 229 LEU A CA 1
ATOM 1810 C C . LEU A 1 229 ? 2.152 -5.003 15.356 1.00 97.44 229 LEU A C 1
ATOM 1812 O O . LEU A 1 229 ? 2.092 -4.950 14.125 1.00 97.44 229 LEU A O 1
ATOM 1816 N N . ILE A 1 230 ? 3.165 -4.504 16.062 1.00 96.75 230 ILE A N 1
ATOM 1817 C CA . ILE A 1 230 ? 4.236 -3.668 15.507 1.00 96.75 230 ILE A CA 1
ATOM 1818 C C . ILE A 1 230 ? 5.520 -4.475 15.341 1.00 96.75 230 ILE A C 1
ATOM 1820 O O . ILE A 1 230 ? 5.885 -5.241 16.230 1.00 96.75 230 ILE A O 1
ATOM 1824 N N . SER A 1 231 ? 6.235 -4.302 14.233 1.00 96.12 231 SER A N 1
ATOM 1825 C CA . SER A 1 231 ? 7.524 -4.972 14.048 1.00 96.12 231 SER A CA 1
ATOM 1826 C C . SER A 1 231 ? 8.587 -4.447 15.019 1.00 96.12 231 SER A C 1
ATOM 1828 O O . SER A 1 231 ? 8.752 -3.239 15.190 1.00 96.12 231 SER A O 1
ATOM 1830 N N . MET A 1 232 ? 9.345 -5.351 15.637 1.00 95.75 232 MET A N 1
ATOM 1831 C CA . MET A 1 232 ? 10.541 -5.020 16.410 1.00 95.75 232 MET A CA 1
ATOM 1832 C C . MET A 1 232 ? 11.745 -5.736 15.805 1.00 95.75 232 MET A C 1
ATOM 1834 O O . MET A 1 232 ? 11.788 -6.962 15.739 1.00 95.75 232 MET A O 1
ATOM 1838 N N . TRP A 1 233 ? 12.703 -4.944 15.334 1.00 94.12 233 TRP A N 1
ATOM 1839 C CA . TRP A 1 233 ? 13.833 -5.383 14.520 1.00 94.12 233 TRP A CA 1
ATOM 1840 C C . TRP A 1 233 ? 15.002 -4.387 14.674 1.00 94.12 233 TRP A C 1
ATOM 1842 O O . TRP A 1 233 ? 14.807 -3.312 15.248 1.00 94.12 233 TRP A O 1
ATOM 1852 N N . PRO A 1 234 ? 16.222 -4.692 14.191 1.00 92.00 234 PRO A N 1
ATOM 1853 C CA . PRO A 1 234 ? 17.398 -3.839 14.416 1.00 92.00 234 PRO A CA 1
ATOM 1854 C C . PRO A 1 234 ? 17.273 -2.391 13.913 1.00 92.00 234 PRO A C 1
ATOM 1856 O O . PRO A 1 234 ? 17.943 -1.505 14.435 1.00 92.00 234 PRO A O 1
ATOM 1859 N N . HIS A 1 235 ? 16.399 -2.137 12.933 1.00 91.44 235 HIS A N 1
ATOM 1860 C CA . HIS A 1 235 ? 16.154 -0.806 12.367 1.00 91.44 235 HIS A CA 1
ATOM 1861 C C . HIS A 1 235 ? 14.897 -0.115 12.930 1.00 91.44 235 HIS A C 1
ATOM 1863 O O . HIS A 1 235 ? 14.463 0.907 12.397 1.00 91.44 235 HIS A O 1
ATOM 1869 N N . THR A 1 236 ? 14.291 -0.643 14.000 1.00 92.75 236 THR A N 1
ATOM 1870 C CA . THR A 1 236 ? 13.169 0.014 14.683 1.00 92.75 236 THR A CA 1
ATOM 1871 C C . THR A 1 236 ? 13.569 1.427 15.154 1.00 92.75 236 THR A C 1
ATOM 1873 O O . THR A 1 236 ? 14.545 1.560 15.899 1.00 92.75 236 THR A O 1
ATOM 1876 N N . PRO A 1 237 ? 12.813 2.489 14.799 1.00 90.81 237 PRO A N 1
ATOM 1877 C CA . PRO A 1 237 ? 13.094 3.842 15.276 1.00 90.81 237 PRO A CA 1
ATOM 1878 C C . PRO A 1 237 ? 13.062 3.932 16.805 1.00 90.81 237 PRO A C 1
ATOM 1880 O O . PRO A 1 237 ? 12.116 3.471 17.446 1.00 90.81 237 PRO A O 1
ATOM 1883 N N . LYS A 1 238 ? 14.064 4.588 17.406 1.00 91.56 238 LYS A N 1
ATOM 1884 C CA . LYS A 1 238 ? 14.172 4.726 18.873 1.00 91.56 238 LYS A CA 1
ATOM 1885 C C . LYS A 1 238 ? 12.962 5.440 19.496 1.00 91.56 238 LYS A C 1
ATOM 1887 O O . LYS A 1 238 ? 12.559 5.102 20.605 1.00 91.56 238 LYS A O 1
ATOM 1892 N N . THR A 1 239 ? 12.363 6.391 18.775 1.00 91.69 239 THR A N 1
ATOM 1893 C CA . THR A 1 239 ? 11.200 7.183 19.215 1.00 91.69 239 THR A CA 1
ATOM 1894 C C . THR A 1 239 ? 9.879 6.413 19.170 1.00 91.69 239 THR A C 1
ATOM 1896 O O . THR A 1 239 ? 8.950 6.764 19.896 1.00 91.69 239 THR A O 1
ATOM 1899 N N . MET A 1 240 ? 9.790 5.326 18.392 1.00 94.25 240 MET A N 1
ATOM 1900 C CA . MET A 1 240 ? 8.551 4.557 18.204 1.00 94.25 240 MET A CA 1
ATOM 1901 C C . MET A 1 240 ? 7.969 4.052 19.527 1.00 94.25 240 MET A C 1
ATOM 1903 O O . MET A 1 240 ? 6.754 4.067 19.723 1.00 94.25 240 MET A O 1
ATOM 1907 N N . ARG A 1 241 ? 8.830 3.645 20.470 1.00 95.06 241 ARG A N 1
ATOM 1908 C CA . ARG A 1 241 ? 8.383 3.201 21.796 1.00 95.06 241 ARG A CA 1
ATOM 1909 C C . ARG A 1 241 ? 7.625 4.308 22.533 1.00 95.06 241 ARG A C 1
ATOM 1911 O O . ARG A 1 241 ? 6.615 4.008 23.158 1.00 95.06 241 ARG A O 1
ATOM 1918 N N . SER A 1 242 ? 8.070 5.560 22.443 1.00 95.81 242 SER A N 1
ATOM 1919 C CA . SER A 1 242 ? 7.403 6.694 23.093 1.00 95.81 242 SER A CA 1
ATOM 1920 C C . SER A 1 242 ? 6.018 6.950 22.501 1.00 95.81 242 SER A C 1
ATOM 1922 O O . SER A 1 242 ? 5.064 7.135 23.255 1.00 95.81 242 SER A O 1
ATOM 1924 N N . TYR A 1 243 ? 5.873 6.874 21.173 1.00 96.00 243 TYR A N 1
ATOM 1925 C CA . TYR A 1 243 ? 4.567 7.008 20.517 1.00 96.00 243 TYR A CA 1
ATOM 1926 C C . TYR A 1 243 ? 3.606 5.889 20.902 1.00 96.00 243 TYR A C 1
ATOM 1928 O O . TYR A 1 243 ? 2.471 6.155 21.288 1.00 96.00 243 TYR A O 1
ATOM 1936 N N . LEU A 1 244 ? 4.072 4.641 20.883 1.00 96.88 244 LEU A N 1
ATOM 1937 C CA . LEU A 1 244 ? 3.254 3.495 21.275 1.00 96.88 244 LEU A CA 1
ATOM 1938 C C . LEU A 1 244 ? 2.865 3.536 22.757 1.00 96.88 244 LEU A C 1
ATOM 1940 O O . LEU A 1 244 ? 1.732 3.198 23.092 1.00 96.88 244 LEU A O 1
ATOM 1944 N N . SER A 1 245 ? 3.766 3.977 23.640 1.00 96.69 245 SER A N 1
ATOM 1945 C CA . SER A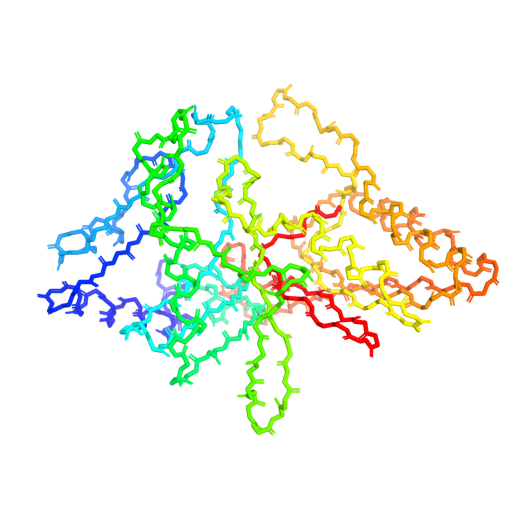 1 245 ? 3.448 4.206 25.054 1.00 96.69 245 SER A CA 1
ATOM 1946 C C . SER A 1 245 ? 2.410 5.315 25.226 1.00 96.69 245 SER A C 1
ATOM 1948 O O . SER A 1 245 ? 1.473 5.140 25.997 1.00 96.69 245 SER A O 1
ATOM 1950 N N . SER A 1 246 ? 2.525 6.418 24.479 1.00 96.62 246 SER A N 1
ATOM 1951 C CA . SER A 1 246 ? 1.537 7.505 24.486 1.00 96.62 246 SER A CA 1
ATOM 1952 C C . SER A 1 246 ? 0.163 7.041 23.998 1.00 96.62 246 SER A C 1
ATOM 1954 O O . SER A 1 246 ? -0.859 7.403 24.582 1.00 96.62 246 SER A O 1
ATOM 1956 N N . LEU A 1 247 ? 0.111 6.220 22.946 1.00 96.75 247 LEU A N 1
ATOM 1957 C CA . LEU A 1 247 ? -1.140 5.635 22.469 1.00 96.75 247 LEU A CA 1
ATOM 1958 C C . LEU A 1 247 ? -1.723 4.671 23.507 1.00 96.75 247 LEU A C 1
ATOM 1960 O O . LEU A 1 247 ? -2.911 4.720 23.794 1.00 96.75 247 LEU A O 1
ATOM 1964 N N . LYS A 1 248 ? -0.894 3.822 24.118 1.00 96.50 248 LYS A N 1
ATOM 1965 C CA . LYS A 1 248 ? -1.334 2.878 25.152 1.00 96.50 248 LYS A CA 1
ATOM 1966 C C . LYS A 1 248 ? -1.793 3.569 26.441 1.00 96.50 248 LYS A C 1
ATOM 1968 O O . LYS A 1 248 ? -2.609 3.004 27.155 1.00 96.50 248 LYS A O 1
ATOM 1973 N N . ALA A 1 249 ? -1.307 4.772 26.744 1.00 96.12 249 ALA A N 1
ATOM 1974 C CA . ALA A 1 249 ? -1.654 5.487 27.973 1.00 96.12 249 ALA A CA 1
ATOM 1975 C C . ALA A 1 249 ? -3.153 5.822 28.102 1.00 96.12 249 ALA A C 1
ATOM 1977 O O . ALA A 1 249 ? -3.602 6.107 29.206 1.00 96.12 249 ALA A O 1
ATOM 1978 N N . VAL A 1 250 ? -3.922 5.772 27.005 1.00 93.62 250 VAL A N 1
ATOM 1979 C CA . VAL A 1 250 ? -5.384 5.963 27.031 1.00 93.62 250 VAL A CA 1
ATOM 1980 C C . VAL A 1 250 ? -6.177 4.647 27.096 1.00 93.62 250 VAL A C 1
ATOM 1982 O O . VAL A 1 250 ? -7.403 4.666 27.000 1.00 93.62 250 VAL A O 1
ATOM 1985 N N . ASP A 1 251 ? -5.507 3.498 27.246 1.00 96.81 251 ASP A N 1
ATOM 1986 C CA . ASP A 1 251 ? -6.158 2.203 27.489 1.00 96.81 251 ASP A CA 1
ATOM 1987 C C . ASP A 1 251 ? -7.002 2.249 28.773 1.00 96.81 251 ASP A C 1
ATOM 1989 O O . ASP A 1 251 ? -6.545 2.730 29.809 1.00 96.81 251 ASP A O 1
ATOM 1993 N N . GLY A 1 252 ? -8.241 1.757 28.708 1.00 94.38 252 GLY A N 1
ATOM 1994 C CA . GLY A 1 252 ? -9.168 1.749 29.842 1.00 94.38 252 GLY A CA 1
ATOM 1995 C C . GLY A 1 252 ? -9.909 3.067 30.090 1.00 94.38 252 GLY A C 1
ATOM 1996 O O . GLY A 1 252 ? -10.770 3.105 30.967 1.00 94.38 252 GLY A O 1
ATOM 1997 N N . ILE A 1 253 ? -9.645 4.136 29.325 1.00 94.31 253 ILE A N 1
ATOM 1998 C CA . ILE A 1 253 ? -10.503 5.328 29.359 1.00 94.31 253 ILE A CA 1
ATOM 1999 C C . ILE A 1 253 ? -11.871 4.973 28.758 1.00 94.31 253 ILE A C 1
ATOM 2001 O O . ILE A 1 253 ? -11.982 4.499 27.623 1.00 94.31 253 ILE A O 1
ATOM 2005 N N . GLY A 1 254 ? -12.935 5.210 29.530 1.00 90.25 254 GLY A N 1
ATOM 2006 C CA . GLY A 1 254 ? -14.293 4.833 29.150 1.00 90.25 254 GLY A CA 1
ATOM 2007 C C . GLY A 1 254 ? -14.451 3.313 29.070 1.00 90.25 254 GLY A C 1
ATOM 2008 O O . GLY A 1 254 ? -14.233 2.606 30.047 1.00 90.25 254 GLY A O 1
ATOM 2009 N N . ARG A 1 255 ? -14.862 2.807 27.901 1.00 93.12 255 ARG A N 1
ATOM 2010 C CA . ARG A 1 255 ? -14.972 1.360 27.613 1.00 93.12 255 ARG A CA 1
ATOM 2011 C C . ARG A 1 255 ? -13.932 0.877 26.595 1.00 93.12 255 ARG A C 1
ATOM 2013 O O . ARG A 1 255 ? -14.016 -0.253 26.126 1.00 93.12 255 ARG A O 1
ATOM 2020 N N . GLY A 1 256 ? -13.013 1.754 26.193 1.00 91.62 256 GLY A N 1
ATOM 2021 C CA . GLY A 1 256 ? -12.036 1.485 25.146 1.00 91.62 256 GLY A CA 1
ATOM 2022 C C . GLY A 1 256 ? -10.865 0.652 25.641 1.00 91.62 256 GLY A C 1
ATOM 2023 O O . GLY A 1 256 ? -10.431 0.785 26.786 1.00 91.62 256 GLY A O 1
ATOM 2024 N N . HIS A 1 257 ? -10.307 -0.160 24.745 1.00 97.19 257 HIS A N 1
ATOM 2025 C CA . HIS A 1 257 ? -9.093 -0.919 25.025 1.00 97.19 257 HIS A CA 1
ATOM 2026 C C . HIS A 1 257 ? -8.049 -0.717 23.937 1.00 97.19 257 HIS A C 1
ATOM 2028 O O . HIS A 1 257 ? -8.357 -0.857 22.757 1.00 97.19 257 HIS A O 1
ATOM 2034 N N . ILE A 1 258 ? -6.803 -0.453 24.324 1.00 98.25 258 ILE A N 1
ATOM 2035 C CA . ILE A 1 258 ? -5.667 -0.333 23.409 1.00 98.25 258 ILE A CA 1
ATOM 2036 C C . ILE A 1 258 ? -4.568 -1.306 23.822 1.00 98.25 258 ILE A C 1
ATOM 2038 O O . ILE A 1 258 ? -3.941 -1.186 24.873 1.00 98.25 258 ILE A O 1
ATOM 2042 N N . ARG A 1 259 ? -4.266 -2.262 22.941 1.00 97.69 259 ARG A N 1
ATOM 2043 C CA . ARG A 1 259 ? -3.193 -3.240 23.146 1.00 97.69 259 ARG A CA 1
ATOM 2044 C C . ARG A 1 259 ? -2.119 -3.076 22.090 1.00 97.69 259 ARG A C 1
ATOM 2046 O O . ARG A 1 259 ? -2.390 -3.189 20.901 1.00 97.69 259 ARG A O 1
ATOM 2053 N N . VAL A 1 260 ? -0.882 -2.911 22.540 1.00 97.69 260 VAL A N 1
ATOM 2054 C CA . VAL A 1 260 ? 0.300 -2.902 21.676 1.00 97.69 260 VAL A CA 1
ATOM 2055 C C . VAL A 1 260 ? 1.128 -4.148 21.965 1.00 97.69 260 VAL A C 1
ATOM 2057 O O . VAL A 1 260 ? 1.451 -4.427 23.122 1.00 97.69 260 VAL A O 1
ATOM 2060 N N . ARG A 1 261 ? 1.478 -4.897 20.918 1.00 97.81 261 ARG A N 1
ATOM 2061 C CA . ARG A 1 261 ? 2.426 -6.013 20.976 1.00 97.81 261 ARG A CA 1
ATOM 2062 C C . ARG A 1 261 ? 3.491 -5.858 19.903 1.00 97.81 261 ARG A C 1
ATOM 2064 O O . ARG A 1 261 ? 3.216 -5.353 18.817 1.00 97.81 261 ARG A O 1
ATOM 2071 N N . TYR A 1 262 ? 4.687 -6.340 20.215 1.00 97.31 262 TYR A N 1
ATOM 2072 C CA . TYR A 1 262 ? 5.773 -6.429 19.250 1.00 97.31 262 TYR A CA 1
ATOM 2073 C C . TYR A 1 262 ? 5.781 -7.798 18.569 1.00 97.31 262 TYR A C 1
ATOM 2075 O O . TYR A 1 262 ? 5.528 -8.818 19.211 1.00 97.31 262 TYR A O 1
ATOM 2083 N N . PHE A 1 263 ? 6.091 -7.811 17.278 1.00 96.94 263 PHE A N 1
ATOM 2084 C CA . PHE A 1 263 ? 6.361 -9.005 16.492 1.00 96.94 263 PHE A CA 1
ATOM 2085 C C . PHE A 1 263 ? 7.835 -9.013 16.097 1.00 96.94 263 PHE A C 1
ATOM 2087 O O . PHE A 1 263 ? 8.324 -8.041 15.524 1.00 96.94 263 PHE A O 1
ATOM 2094 N N . ILE A 1 264 ? 8.527 -10.113 16.378 1.00 96.50 264 ILE A N 1
ATOM 2095 C CA . ILE A 1 264 ? 9.937 -10.303 16.034 1.00 96.50 264 ILE A CA 1
ATOM 2096 C C . ILE A 1 264 ? 10.012 -11.484 15.073 1.00 96.50 264 ILE A C 1
ATOM 2098 O O . ILE A 1 264 ? 9.482 -12.553 15.373 1.00 96.50 264 ILE A O 1
ATOM 2102 N N . VAL A 1 265 ? 10.673 -11.303 13.931 1.00 95.06 265 VAL A N 1
ATOM 2103 C CA . VAL A 1 265 ? 11.074 -12.426 13.078 1.00 95.06 265 VAL A CA 1
ATOM 2104 C C . VAL A 1 265 ? 12.471 -12.852 13.543 1.00 95.06 265 VAL A C 1
ATOM 2106 O O . VAL A 1 265 ? 13.418 -12.086 13.373 1.00 95.06 265 VAL A O 1
ATOM 2109 N N . PRO A 1 266 ? 12.632 -14.026 14.172 1.00 93.25 266 PRO A N 1
ATOM 2110 C CA . PRO A 1 266 ? 13.931 -14.454 14.679 1.00 93.25 266 PRO A CA 1
ATOM 2111 C C . PRO A 1 266 ? 14.900 -14.770 13.534 1.00 93.25 266 PRO A C 1
ATOM 2113 O O . PRO A 1 266 ? 14.477 -15.194 12.459 1.00 93.25 266 PRO A O 1
ATOM 2116 N N . SER A 1 267 ? 16.200 -14.622 13.780 1.00 92.31 267 SER A N 1
ATOM 2117 C CA . SER A 1 267 ? 17.262 -15.157 12.918 1.00 92.31 267 SER A CA 1
ATOM 2118 C C . SER A 1 267 ? 17.940 -16.315 13.636 1.00 92.31 267 SER A C 1
ATOM 2120 O O . SER A 1 267 ? 18.437 -16.137 14.750 1.00 92.31 267 SER A O 1
ATOM 2122 N N . PHE A 1 268 ? 17.980 -17.481 12.999 1.00 90.25 268 PHE A N 1
ATOM 2123 C CA . PHE A 1 268 ? 18.524 -18.710 13.579 1.00 90.25 268 PHE A CA 1
ATOM 2124 C C . PHE A 1 268 ? 19.949 -19.010 13.107 1.00 90.25 268 PHE A C 1
ATOM 2126 O O . PHE A 1 268 ? 20.684 -19.693 13.812 1.00 90.25 268 PHE A O 1
ATOM 2133 N N . THR A 1 269 ? 20.365 -18.462 11.962 1.00 89.94 269 THR A N 1
ATOM 2134 C CA . THR A 1 269 ? 21.720 -18.644 11.417 1.00 89.94 269 THR A CA 1
ATOM 2135 C C . THR A 1 269 ? 22.495 -17.327 11.356 1.00 89.94 269 THR A C 1
ATOM 2137 O O . THR A 1 269 ? 21.923 -16.237 11.484 1.00 89.94 269 THR A O 1
ATOM 2140 N N . ARG A 1 270 ? 23.822 -17.407 11.190 1.00 88.06 270 ARG A N 1
ATOM 2141 C CA . ARG A 1 270 ? 24.672 -16.222 10.990 1.00 88.06 270 ARG A CA 1
ATOM 2142 C C . ARG A 1 270 ? 24.326 -15.545 9.668 1.00 88.06 270 ARG A C 1
ATOM 2144 O O . ARG A 1 270 ? 24.246 -14.325 9.613 1.00 88.06 270 ARG A O 1
ATOM 2151 N N . GLU A 1 271 ? 24.070 -16.338 8.642 1.00 87.62 271 GLU A N 1
ATOM 2152 C CA . GLU A 1 271 ? 23.787 -15.905 7.279 1.00 87.62 271 GLU A CA 1
ATOM 2153 C C . GLU A 1 271 ? 22.491 -15.087 7.238 1.00 87.62 271 GLU A C 1
ATOM 2155 O O . GLU A 1 271 ? 22.491 -13.980 6.711 1.00 87.62 271 GLU A O 1
ATOM 2160 N N . GLN A 1 272 ? 21.431 -15.539 7.923 1.00 87.25 272 GLN A N 1
ATOM 2161 C CA . GLN A 1 272 ? 20.175 -14.785 8.056 1.00 87.25 272 GLN A CA 1
ATOM 2162 C C . GLN A 1 272 ? 20.354 -13.414 8.723 1.00 87.25 272 GLN A C 1
ATOM 2164 O O . GLN A 1 272 ? 19.594 -12.491 8.446 1.00 87.25 272 GLN A O 1
ATOM 2169 N N . LYS A 1 273 ? 21.326 -13.265 9.632 1.00 87.12 273 LYS A N 1
ATOM 2170 C CA . LYS A 1 273 ? 21.610 -11.981 10.300 1.00 87.12 273 LYS A CA 1
ATOM 2171 C C . LYS A 1 273 ? 22.360 -11.000 9.403 1.00 87.12 273 LYS A C 1
ATOM 2173 O O . LYS A 1 273 ? 22.364 -9.811 9.702 1.00 87.12 273 LYS A O 1
ATOM 2178 N N . LEU A 1 274 ? 23.023 -11.492 8.357 1.00 88.00 274 LEU A N 1
ATOM 2179 C CA . LEU A 1 274 ? 23.829 -10.672 7.457 1.00 88.00 274 LEU A CA 1
ATOM 2180 C C . LEU A 1 274 ? 23.011 -10.054 6.321 1.00 88.00 274 LEU A C 1
ATOM 2182 O O . LEU A 1 274 ? 23.506 -9.122 5.695 1.00 88.00 274 LEU A O 1
ATOM 2186 N N . ILE A 1 275 ? 21.785 -10.528 6.074 1.00 85.50 275 ILE A N 1
ATOM 2187 C CA . ILE A 1 275 ? 20.912 -9.981 5.030 1.00 85.50 275 ILE A CA 1
ATOM 2188 C C . ILE A 1 275 ? 20.377 -8.613 5.490 1.00 85.50 275 ILE A C 1
ATOM 2190 O O . ILE A 1 275 ? 19.601 -8.549 6.452 1.00 85.50 275 ILE A O 1
ATOM 2194 N N . PRO A 1 276 ? 20.763 -7.502 4.834 1.00 86.81 276 PRO A N 1
ATOM 2195 C CA . PRO A 1 276 ? 20.322 -6.172 5.233 1.00 86.81 276 PRO A CA 1
ATOM 2196 C C . PRO A 1 276 ? 18.811 -6.017 5.080 1.00 86.81 276 PRO A C 1
ATOM 2198 O O . PRO A 1 276 ? 18.222 -6.503 4.118 1.00 86.81 276 PRO A O 1
ATOM 2201 N N . TYR A 1 277 ? 18.193 -5.300 6.016 1.00 88.25 277 TYR A N 1
ATOM 2202 C CA . TYR A 1 277 ? 16.761 -4.986 6.016 1.00 88.25 277 TYR A CA 1
ATOM 2203 C C . TYR A 1 277 ? 15.796 -6.192 5.952 1.00 88.25 277 TYR A C 1
ATOM 2205 O O . TYR A 1 277 ? 14.611 -6.019 5.670 1.00 88.25 277 TYR A O 1
ATOM 2213 N N . ALA A 1 278 ? 16.277 -7.399 6.251 1.00 89.94 278 ALA A N 1
ATOM 2214 C CA . ALA A 1 278 ? 15.479 -8.618 6.316 1.00 89.94 278 ALA A CA 1
ATOM 2215 C C . ALA A 1 278 ? 14.989 -8.918 7.743 1.00 89.94 278 ALA A C 1
ATOM 2217 O O . ALA A 1 278 ? 15.206 -8.140 8.677 1.00 89.94 278 ALA A O 1
ATOM 2218 N N . ARG A 1 279 ? 14.333 -10.075 7.924 1.00 92.88 279 ARG A N 1
ATOM 2219 C CA . ARG A 1 279 ? 13.918 -10.602 9.237 1.00 92.88 279 ARG A CA 1
ATOM 2220 C C . ARG A 1 279 ? 13.050 -9.595 9.994 1.00 92.88 279 ARG A C 1
ATOM 2222 O O . ARG A 1 279 ? 13.249 -9.286 11.168 1.00 92.88 279 ARG A O 1
ATOM 2229 N N . VAL A 1 280 ? 12.047 -9.088 9.288 1.00 94.31 280 VAL A N 1
ATOM 2230 C CA . VAL A 1 280 ? 11.130 -8.050 9.757 1.00 94.31 280 VAL A CA 1
ATOM 2231 C C . VAL A 1 280 ? 9.693 -8.416 9.383 1.00 94.31 280 VAL A C 1
ATOM 2233 O O . VAL A 1 280 ? 9.453 -9.047 8.354 1.00 94.31 280 VAL A O 1
ATOM 2236 N N . ASN A 1 281 ? 8.725 -8.049 10.230 1.00 94.69 281 ASN A N 1
ATOM 2237 C CA . ASN A 1 281 ? 7.309 -8.064 9.865 1.00 94.69 281 ASN A CA 1
ATOM 2238 C C . ASN A 1 281 ? 6.986 -6.792 9.079 1.00 94.69 281 ASN A C 1
ATOM 2240 O O . ASN A 1 281 ? 6.848 -5.712 9.653 1.00 94.69 281 ASN A O 1
ATOM 2244 N N . HIS A 1 282 ? 6.897 -6.923 7.762 1.00 93.75 282 HIS A N 1
ATOM 2245 C CA . HIS A 1 282 ? 6.674 -5.821 6.835 1.00 93.75 282 HIS A CA 1
ATOM 2246 C C . HIS A 1 282 ? 5.229 -5.782 6.306 1.00 93.75 282 HIS A C 1
ATOM 2248 O O . HIS A 1 282 ? 4.880 -4.950 5.469 1.00 93.75 282 HIS A O 1
ATOM 2254 N N . ASN A 1 283 ? 4.340 -6.584 6.887 1.00 90.25 283 ASN A N 1
ATOM 2255 C CA . ASN A 1 283 ? 2.903 -6.537 6.647 1.00 90.25 283 ASN A CA 1
ATOM 2256 C C . ASN A 1 283 ? 2.329 -5.146 6.953 1.00 90.25 283 ASN A C 1
ATOM 2258 O O . ASN A 1 283 ? 2.764 -4.466 7.886 1.00 90.25 283 ASN A O 1
ATOM 2262 N N . LYS A 1 284 ? 1.316 -4.747 6.183 1.00 90.75 284 LYS A N 1
ATOM 2263 C CA . LYS A 1 284 ? 0.584 -3.485 6.331 1.00 90.75 284 LYS A CA 1
ATOM 2264 C C . LYS A 1 284 ? -0.897 -3.759 6.138 1.00 90.75 284 LYS A C 1
ATOM 2266 O O . LYS A 1 284 ? -1.391 -3.757 5.014 1.00 90.75 284 LYS A O 1
ATOM 2271 N N . TYR A 1 285 ? -1.605 -4.029 7.223 1.00 95.12 285 TYR A N 1
ATOM 2272 C CA . TYR A 1 285 ? -3.040 -4.269 7.141 1.00 95.12 285 TYR A CA 1
ATOM 2273 C C . TYR A 1 285 ? -3.783 -3.756 8.365 1.00 95.12 285 TYR A C 1
ATOM 2275 O O . TYR A 1 285 ? -3.217 -3.611 9.450 1.00 95.12 285 TYR A O 1
ATOM 2283 N N . MET A 1 286 ? -5.077 -3.543 8.171 1.00 97.00 286 MET A N 1
ATOM 2284 C CA . MET A 1 286 ? -6.050 -3.264 9.212 1.00 97.00 286 MET A CA 1
ATOM 2285 C C . MET A 1 286 ? -7.290 -4.116 8.959 1.00 97.00 286 MET A C 1
ATOM 2287 O O . MET A 1 286 ? -7.768 -4.206 7.833 1.00 97.00 286 MET A O 1
ATOM 2291 N N . VAL A 1 287 ? -7.810 -4.748 10.002 1.00 97.81 287 VAL A N 1
ATOM 2292 C CA . VAL A 1 287 ? -9.053 -5.516 9.969 1.00 97.81 287 VAL A CA 1
ATOM 2293 C C . VAL A 1 287 ? -9.980 -4.969 11.039 1.00 97.81 287 VAL A C 1
ATOM 2295 O O . VAL A 1 287 ? -9.576 -4.756 12.184 1.00 97.81 287 VAL A O 1
ATOM 2298 N N . THR A 1 288 ? -11.228 -4.748 10.657 1.00 98.56 288 THR A N 1
ATOM 2299 C CA . THR A 1 288 ? -12.327 -4.382 11.549 1.00 98.56 288 THR A CA 1
ATOM 2300 C C . THR A 1 288 ? -13.410 -5.454 11.477 1.00 98.56 288 THR A C 1
ATOM 2302 O O . THR A 1 288 ? -13.290 -6.433 10.740 1.00 98.56 288 THR A O 1
ATOM 2305 N N . ASP A 1 289 ? -14.502 -5.271 12.212 1.00 98.06 289 ASP A N 1
ATOM 2306 C CA . ASP A 1 289 ? -15.668 -6.158 12.154 1.00 98.06 289 ASP A CA 1
ATOM 2307 C C . ASP A 1 289 ? -16.382 -6.178 10.792 1.00 98.06 289 ASP A C 1
ATOM 2309 O O . ASP A 1 289 ? -17.220 -7.046 10.564 1.00 98.06 289 ASP A O 1
ATOM 2313 N N . ASN A 1 290 ? -16.071 -5.238 9.895 1.00 96.38 290 ASN A N 1
ATOM 2314 C CA . ASN A 1 290 ? -16.789 -5.075 8.631 1.00 96.38 290 ASN A CA 1
ATOM 2315 C C . ASN A 1 290 ? -15.903 -4.788 7.410 1.00 96.38 290 ASN A C 1
ATOM 2317 O O . ASN A 1 290 ? -16.408 -4.815 6.291 1.00 96.38 290 ASN A O 1
ATOM 2321 N N . THR A 1 291 ? -14.612 -4.499 7.592 1.00 96.88 291 THR A N 1
ATOM 2322 C CA . THR A 1 291 ? -13.714 -4.119 6.495 1.00 96.88 291 THR A CA 1
ATOM 2323 C C . THR A 1 291 ? -12.314 -4.684 6.721 1.00 96.88 291 THR A C 1
ATOM 2325 O O . THR A 1 291 ? -11.758 -4.581 7.814 1.00 96.88 291 THR A O 1
ATOM 2328 N N . GLY A 1 292 ? -11.723 -5.239 5.663 1.00 95.62 292 GLY A N 1
ATOM 2329 C CA . GLY A 1 292 ? -10.289 -5.502 5.583 1.00 95.62 292 GLY A CA 1
ATOM 2330 C C . GLY A 1 292 ? -9.615 -4.462 4.691 1.00 95.62 292 GLY A C 1
ATOM 2331 O O . GLY A 1 292 ? -10.082 -4.201 3.586 1.00 95.62 292 GLY A O 1
ATOM 2332 N N . TYR A 1 293 ? -8.515 -3.885 5.160 1.00 95.56 293 TYR A N 1
ATOM 2333 C CA . TYR A 1 293 ? -7.637 -3.020 4.383 1.00 95.56 293 TYR A CA 1
ATOM 2334 C C . TYR A 1 293 ? -6.251 -3.653 4.320 1.00 95.56 293 TYR A C 1
ATOM 2336 O O . TYR A 1 293 ? -5.650 -3.962 5.351 1.00 95.56 293 TYR A O 1
ATOM 2344 N N . ILE A 1 294 ? -5.734 -3.821 3.106 1.00 93.12 294 ILE A N 1
ATOM 2345 C CA . ILE A 1 294 ? -4.367 -4.272 2.847 1.00 93.12 294 ILE A CA 1
ATOM 2346 C C . ILE A 1 294 ? -3.676 -3.133 2.119 1.00 93.12 294 ILE A C 1
ATOM 2348 O O . ILE A 1 294 ? -4.053 -2.762 1.010 1.00 93.12 294 ILE A O 1
ATOM 2352 N N . GLY A 1 295 ? -2.697 -2.547 2.793 1.00 80.94 295 GLY A N 1
ATOM 2353 C CA . GLY A 1 295 ? -2.021 -1.348 2.348 1.00 80.94 295 GLY A CA 1
ATOM 2354 C C . GLY A 1 295 ? -0.578 -1.601 1.971 1.00 80.94 295 GLY A C 1
ATOM 2355 O O . GLY A 1 295 ? 0.006 -2.656 2.208 1.00 80.94 295 GLY A O 1
ATOM 2356 N N . LYS A 1 296 ? 0.017 -0.555 1.414 1.00 66.75 296 LYS A N 1
ATOM 2357 C CA . LYS A 1 296 ? 1.427 -0.528 1.022 1.00 66.75 296 LYS A CA 1
ATOM 2358 C C . LYS A 1 296 ? 2.230 0.456 1.857 1.00 66.75 296 LYS A C 1
ATOM 2360 O O . LYS A 1 296 ? 3.451 0.339 1.925 1.00 66.75 296 LYS A O 1
ATOM 2365 N N . TYR A 1 297 ? 1.547 1.365 2.547 1.00 60.12 297 TYR A N 1
ATOM 2366 C CA . TYR A 1 297 ? 2.138 2.335 3.449 1.00 60.12 297 TYR A CA 1
ATOM 2367 C C . TYR A 1 297 ? 1.280 2.466 4.710 1.00 60.12 297 TYR A C 1
ATOM 2369 O O . TYR A 1 297 ? 0.075 2.688 4.638 1.00 60.12 297 TYR A O 1
ATOM 2377 N N . TYR A 1 298 ? 1.935 2.297 5.852 1.00 50.44 298 TYR A N 1
ATOM 2378 C CA . TYR A 1 298 ? 1.497 2.760 7.160 1.00 50.44 298 TYR A CA 1
ATOM 2379 C C . TYR A 1 298 ? 2.764 3.250 7.844 1.00 50.44 298 TYR A C 1
ATOM 2381 O O . TYR A 1 298 ? 3.450 2.486 8.522 1.00 50.44 298 TYR A O 1
ATOM 2389 N N . THR A 1 299 ? 3.115 4.501 7.600 1.00 40.41 299 THR A N 1
ATOM 2390 C CA . THR A 1 299 ? 3.763 5.265 8.659 1.00 40.41 299 THR A CA 1
ATOM 2391 C C . THR A 1 299 ? 2.600 6.025 9.275 1.00 40.41 299 THR A C 1
ATOM 2393 O O . THR A 1 299 ? 2.103 6.968 8.666 1.00 40.41 299 THR A O 1
ATOM 2396 N N . ILE A 1 300 ? 2.029 5.451 10.341 1.00 38.88 300 ILE A N 1
ATOM 2397 C CA . ILE A 1 300 ? 1.009 6.128 11.154 1.00 38.88 300 ILE A CA 1
ATOM 2398 C C . ILE A 1 300 ? 1.741 7.088 12.022 1.00 38.88 300 ILE A C 1
ATOM 2400 O O . ILE A 1 300 ? 2.526 6.523 12.802 1.00 38.88 300 ILE A O 1
#

Sequence (300 aa):
TSYDILLSLQGKEIFNTLLNLSEKIQVNIAQSGSKKEDPELDAMIAAGARVYWIDVAKLLGQGIIHSKLWIADSKHAYLGSANMDWRSLTEVKELGVLYTNCSIIASDLEKVHETYRIVSTGIPPTVWPTTVWTKYNLTNPMVINLNGIKSTLYFSSSPPEFNPPGRTCDLEAILNTIRKAKKFIYLSVMNYSPEIVSYHSEKKNKFWPVIDNALRSAAIDRGLEVRLLISMWPHTPKTMRSYLSSLKAVDGIGRGHIRVRYFIVPSFTREQKLIPYARVNHNKYMVTDNTGYIGKYYTI

Solvent-accessible surface area (backbone atoms only — not comparable to full-atom values): 16532 Å² total; per-residue (Å²): 117,72,60,60,49,72,70,14,44,71,24,47,51,52,51,54,51,51,42,67,40,17,68,79,44,92,39,76,44,79,40,60,33,70,88,70,96,43,76,69,61,51,51,29,42,74,32,54,26,44,76,29,42,27,36,34,34,81,75,68,74,52,69,66,66,62,80,35,71,49,74,45,92,60,22,25,30,37,46,29,33,45,57,100,41,37,52,36,71,59,45,32,49,57,46,70,49,80,44,70,86,34,41,72,60,16,49,58,51,47,24,56,53,48,42,44,51,48,45,35,80,45,71,72,90,84,66,70,62,73,82,42,44,40,81,38,12,90,91,42,48,42,80,46,68,59,95,85,39,84,42,75,50,60,64,60,45,73,58,66,92,69,48,41,62,55,48,30,39,43,69,59,56,52,52,49,51,60,69,69,39,80,56,32,41,39,34,33,28,39,53,52,43,48,38,50,77,54,92,48,94,88,48,77,64,42,84,41,50,71,60,53,52,50,54,50,45,39,17,47,80,63,35,16,40,36,38,39,42,31,29,49,48,97,80,53,61,84,62,33,61,57,49,52,50,60,60,39,69,55,41,62,41,79,67,8,36,47,46,80,46,76,41,69,45,83,67,92,50,73,65,62,65,66,47,80,96,43,39,35,39,50,26,30,38,38,39,36,78,84,48,79,46,82,37,56,76,51,76,52

Mean predicted aligned error: 4.73 Å

Radius of gyration: 20.15 Å; Cα contacts (8 Å, |Δi|>4): 558; chains: 1; bounding box: 47×40×55 Å

pLDDT: mean 92.1, std 9.17, range [38.88, 98.62]

Organism: NCBI:txid34504

InterPro domains:
  IPR001736 Phospholipase D/Transphosphatidylase [PS50035] (61-88)
  IPR001736 Phospholipase D/Transphosphatidylase [SM00155] (61-88)
  IPR001736 Phospholipase D/Transphosphatidylase [SM00155] (277-297)
  IPR032803 PLD3/4-like, PLD-like domain [PF13918] (88-266)
  IPR050874 Diverse function phospholipase D-related protein [PTHR10185] (9-296)